Protein AF-A0A2N4YYM0-F1 (afdb_monomer)

Nearest PDB structures (foldseek):
  5f5p-assembly2_H  TM=2.463E-01  e=6.092E+00  Homo sapiens

Organism: Klebsiella variicola (NCBI:txid244366)

Foldseek 3Di:
DALQQQHVPDHQDQDPDADPCLVVVCVVVVCLVVLCVQCVPPPVSSSVVSSSVRDDDDDPVSVVLNVLSVVLCVQCVVLVVVLVVLVVVLVVCCVPVVVPQPPDPDDLSVLVSVLVNVVSVLVSLVVNLVSLVVCLVSGDRPSSVSVSVVSCVVNDPVVSVVSVVVSVQSNCPVHWDWDFDQDPPRDTDDIDTDDPDDPDPPPVVVVVDDDPDDDDD

pLDDT: mean 85.72, std 15.33, range [28.69, 97.69]

Sequence (217 aa):
MKAYLMYKHDDFIVDESFPAHFTLLTKDLELDVLFQALSGGDDFLYSVVRKACSQPLTEVQDIEYRQAILRDCLYNPEIFREFYKIVVDCLLMEKEKLHYGIFGRYPSAILHQSISFTRFLLDNLRKVRGIAEKNLLHVASPGMERLFVMIMQELNDEYLEVIEEHLRQMTFKKGVLLSARLGAGNRGEAYVLRQPAAESRNWFRRLFSRKPEHYTV

Structure (mmCIF, N/CA/C/O backbone):
data_AF-A0A2N4YYM0-F1
#
_entry.id   AF-A0A2N4YYM0-F1
#
loop_
_atom_site.group_PDB
_atom_site.id
_atom_site.type_symbol
_atom_site.label_atom_id
_atom_site.label_alt_id
_atom_site.label_comp_id
_atom_site.label_asym_id
_atom_site.label_entity_id
_atom_site.label_seq_id
_atom_site.pdbx_PDB_ins_code
_atom_site.Cartn_x
_atom_site.Cartn_y
_atom_site.Cartn_z
_atom_site.occupancy
_atom_site.B_iso_or_equiv
_atom_site.auth_seq_id
_atom_site.auth_comp_id
_atom_site.auth_asym_id
_atom_site.auth_atom_id
_atom_site.pdbx_PDB_model_num
ATOM 1 N N . MET A 1 1 ? -6.519 -8.175 -2.704 1.00 69.62 1 MET A N 1
ATOM 2 C CA . MET A 1 1 ? -6.345 -7.358 -3.923 1.00 69.62 1 MET A CA 1
ATOM 3 C C . MET A 1 1 ? -5.150 -7.862 -4.715 1.00 69.62 1 MET A C 1
ATOM 5 O O . MET A 1 1 ? -4.109 -8.081 -4.111 1.00 69.62 1 MET A O 1
ATOM 9 N N . LYS A 1 2 ? -5.295 -8.055 -6.030 1.00 82.12 2 LYS A N 1
ATOM 10 C CA . LYS A 1 2 ? -4.206 -8.463 -6.933 1.00 82.12 2 LYS A CA 1
ATOM 11 C C . LYS A 1 2 ? -4.221 -7.599 -8.193 1.00 82.12 2 LYS A C 1
ATOM 13 O O . LYS A 1 2 ? -4.908 -7.898 -9.165 1.00 82.12 2 LYS A O 1
ATOM 18 N N . ALA A 1 3 ? -3.521 -6.469 -8.135 1.00 82.12 3 ALA A N 1
ATOM 19 C CA . ALA A 1 3 ? -3.546 -5.471 -9.204 1.00 82.12 3 ALA A CA 1
ATOM 20 C C . ALA A 1 3 ? -2.720 -5.880 -10.434 1.00 82.12 3 ALA A C 1
ATOM 22 O O . ALA A 1 3 ? -3.021 -5.427 -11.535 1.00 82.12 3 ALA A O 1
ATOM 23 N N . TYR A 1 4 ? -1.728 -6.767 -10.261 1.00 93.50 4 TYR A N 1
ATOM 24 C CA . TYR A 1 4 ? -0.934 -7.338 -11.356 1.00 93.50 4 TYR A CA 1
ATOM 25 C C . TYR A 1 4 ? -0.298 -6.261 -12.252 1.00 93.50 4 TYR A C 1
ATOM 27 O O . TYR A 1 4 ? -0.470 -6.255 -13.466 1.00 93.50 4 TYR A O 1
ATOM 35 N N . LEU A 1 5 ? 0.399 -5.293 -11.647 1.00 93.81 5 LEU A N 1
ATOM 36 C CA . LEU A 1 5 ? 0.956 -4.148 -12.381 1.00 93.81 5 LEU A CA 1
ATOM 37 C C . LEU A 1 5 ? 2.281 -4.472 -13.090 1.00 93.81 5 LEU A C 1
ATOM 39 O O . LEU A 1 5 ? 2.539 -3.978 -14.177 1.00 93.81 5 LEU A O 1
ATOM 43 N N . MET A 1 6 ? 3.133 -5.313 -12.503 1.00 93.56 6 MET A N 1
ATOM 44 C CA . MET A 1 6 ? 4.433 -5.647 -13.111 1.00 93.56 6 MET A CA 1
ATOM 45 C C . MET A 1 6 ? 4.374 -6.847 -14.057 1.00 93.56 6 MET A C 1
ATOM 47 O O . MET A 1 6 ? 5.203 -6.930 -14.966 1.00 93.56 6 MET A O 1
ATOM 51 N N . TYR A 1 7 ? 3.415 -7.748 -13.827 1.00 93.69 7 TYR A N 1
ATOM 52 C CA . TYR A 1 7 ? 3.153 -8.961 -14.598 1.00 93.69 7 TYR A CA 1
ATOM 53 C C . TYR A 1 7 ? 1.647 -9.113 -14.759 1.00 93.69 7 TYR A C 1
ATOM 55 O O . TYR A 1 7 ? 0.905 -8.855 -13.817 1.00 93.69 7 TYR A O 1
ATOM 63 N N . LYS A 1 8 ? 1.181 -9.543 -15.933 1.00 92.00 8 LYS A N 1
ATOM 64 C CA . LYS A 1 8 ? -0.253 -9.592 -16.258 1.00 92.00 8 LYS A CA 1
ATOM 65 C C . LYS A 1 8 ? -1.040 -10.608 -15.421 1.00 92.00 8 LYS A C 1
ATOM 67 O O . LYS A 1 8 ? -2.237 -10.400 -15.191 1.00 92.00 8 LYS A O 1
ATOM 72 N N . HIS A 1 9 ? -0.370 -11.682 -15.003 1.00 90.94 9 HIS A N 1
ATOM 73 C CA . HIS A 1 9 ? -0.972 -12.860 -14.378 1.00 90.94 9 HIS A CA 1
ATOM 74 C C . HIS A 1 9 ? -0.352 -13.239 -13.025 1.00 90.94 9 HIS A C 1
ATOM 76 O O . HIS A 1 9 ? -0.857 -14.154 -12.380 1.00 90.94 9 HIS A O 1
ATOM 82 N N . ASP A 1 10 ? 0.669 -12.508 -12.566 1.00 91.25 10 ASP A N 1
ATOM 83 C CA . ASP A 1 10 ? 1.453 -12.859 -11.380 1.00 91.25 10 ASP A CA 1
ATOM 84 C C . ASP A 1 10 ? 1.682 -11.664 -10.453 1.00 91.25 10 ASP A C 1
ATOM 86 O O . ASP A 1 10 ? 1.753 -10.505 -10.876 1.00 91.25 10 ASP A O 1
ATOM 90 N N . ASP A 1 11 ? 1.808 -11.956 -9.160 1.00 91.31 11 ASP A N 1
ATOM 91 C CA . ASP A 1 11 ? 2.123 -10.952 -8.149 1.00 91.31 11 ASP A CA 1
ATOM 92 C C . ASP A 1 11 ? 3.611 -10.562 -8.223 1.00 91.31 11 ASP A C 1
ATOM 94 O O . ASP A 1 11 ? 4.492 -11.395 -8.438 1.00 91.31 11 ASP A O 1
ATOM 98 N N . PHE A 1 12 ? 3.905 -9.276 -8.016 1.00 92.81 12 PHE A N 1
ATOM 99 C CA . PHE A 1 12 ? 5.279 -8.794 -7.884 1.00 92.81 12 PHE A CA 1
ATOM 100 C C . PHE A 1 12 ? 5.709 -8.865 -6.423 1.00 92.81 12 PHE A C 1
ATOM 102 O O . PHE A 1 12 ? 5.239 -8.085 -5.594 1.00 92.81 12 PHE A O 1
ATOM 109 N N . ILE A 1 13 ? 6.585 -9.816 -6.111 1.00 92.25 13 ILE A N 1
ATOM 110 C CA . ILE A 1 13 ? 7.053 -10.057 -4.746 1.00 92.25 13 ILE A CA 1
ATOM 111 C C . ILE A 1 13 ? 8.358 -9.298 -4.526 1.00 92.25 13 ILE A C 1
ATOM 113 O O . ILE A 1 13 ? 9.363 -9.579 -5.177 1.00 92.25 13 ILE A O 1
ATOM 117 N N . VAL A 1 14 ? 8.337 -8.347 -3.592 1.00 91.88 14 VAL A N 1
ATOM 118 C CA . VAL A 1 14 ? 9.526 -7.616 -3.143 1.00 91.88 14 VAL A CA 1
ATOM 119 C C . VAL A 1 14 ? 10.118 -8.364 -1.956 1.00 91.88 14 VAL A C 1
ATOM 121 O O . VAL A 1 14 ? 9.631 -8.258 -0.835 1.00 91.88 14 VAL A O 1
ATOM 124 N N . ASP A 1 15 ? 11.141 -9.166 -2.229 1.00 91.69 15 ASP A N 1
ATOM 125 C CA . ASP A 1 15 ? 11.912 -9.908 -1.235 1.00 91.69 15 ASP A CA 1
ATOM 126 C C . ASP A 1 15 ? 13.421 -9.727 -1.485 1.00 91.69 15 ASP A C 1
ATOM 128 O O . ASP A 1 15 ? 13.840 -9.069 -2.442 1.00 91.69 15 ASP A O 1
ATOM 132 N N . GLU A 1 16 ? 14.246 -10.325 -0.627 1.00 87.38 16 GLU A N 1
ATOM 133 C CA . GLU A 1 16 ? 15.709 -10.288 -0.747 1.00 87.38 16 GLU A CA 1
ATOM 134 C C . GLU A 1 16 ? 16.279 -11.444 -1.594 1.00 87.38 16 GLU A C 1
ATOM 136 O O . GLU A 1 16 ? 17.479 -11.722 -1.558 1.00 87.38 16 GLU A O 1
ATOM 141 N N . SER A 1 17 ? 15.437 -12.136 -2.367 1.00 89.69 17 SER A N 1
ATOM 142 C CA . SER A 1 17 ? 15.872 -13.211 -3.257 1.00 89.69 17 SER A CA 1
ATOM 143 C C . SER A 1 17 ? 16.331 -12.648 -4.600 1.00 89.69 17 SER A C 1
ATOM 145 O O . SER A 1 17 ? 15.540 -12.084 -5.365 1.00 89.69 17 SER A O 1
ATOM 147 N N . PHE A 1 18 ? 17.612 -12.838 -4.913 1.00 91.88 18 PHE A N 1
ATOM 148 C CA . PHE A 1 18 ? 18.222 -12.371 -6.154 1.00 91.88 18 PHE A CA 1
ATOM 149 C C . PHE A 1 18 ? 18.895 -13.520 -6.913 1.00 91.88 18 PHE A C 1
ATOM 151 O O . PHE A 1 18 ? 19.480 -14.411 -6.290 1.00 91.88 18 PHE A O 1
ATOM 158 N N . PRO A 1 19 ? 18.873 -13.502 -8.260 1.00 91.31 19 PRO A N 1
ATOM 159 C CA . PRO A 1 19 ? 19.695 -14.406 -9.053 1.00 91.31 19 PRO A CA 1
ATOM 160 C C . PRO A 1 19 ? 21.171 -14.267 -8.674 1.00 91.31 19 PRO A C 1
ATOM 162 O O . PRO A 1 19 ? 21.658 -13.157 -8.472 1.00 91.31 19 PRO A O 1
ATOM 165 N N . ALA A 1 20 ? 21.911 -15.377 -8.643 1.00 88.88 20 ALA A N 1
ATOM 166 C CA . ALA A 1 20 ? 23.310 -15.383 -8.199 1.00 88.88 20 ALA A CA 1
ATOM 167 C C . ALA A 1 20 ? 24.205 -14.381 -8.961 1.00 88.88 20 ALA A C 1
ATOM 169 O O . ALA A 1 20 ? 25.125 -13.802 -8.390 1.00 88.88 20 ALA A O 1
ATOM 170 N N . HIS A 1 21 ? 23.914 -14.146 -10.243 1.00 90.81 21 HIS A N 1
ATOM 171 C CA . HIS A 1 21 ? 24.663 -13.214 -11.086 1.00 90.81 21 HIS A CA 1
ATOM 172 C C . HIS A 1 21 ? 24.270 -11.739 -10.884 1.00 90.81 21 HIS A C 1
ATOM 174 O O . HIS A 1 21 ? 25.017 -10.858 -11.298 1.00 90.81 21 HIS A O 1
ATOM 180 N N . PHE A 1 22 ? 23.131 -11.442 -10.249 1.00 93.75 22 PHE A N 1
ATOM 181 C CA . PHE A 1 22 ? 22.627 -10.072 -10.113 1.00 93.75 22 PHE A CA 1
ATOM 182 C C . PHE A 1 22 ? 23.519 -9.204 -9.221 1.00 93.75 22 PHE A C 1
ATOM 184 O O . PHE A 1 22 ? 23.732 -8.032 -9.524 1.00 93.75 22 PHE A O 1
ATOM 191 N N . THR A 1 23 ? 24.095 -9.780 -8.163 1.00 90.06 23 THR A N 1
ATOM 192 C CA . THR A 1 23 ? 25.029 -9.067 -7.277 1.00 90.06 23 THR A CA 1
ATOM 193 C C . THR A 1 23 ? 26.318 -8.686 -8.005 1.00 90.06 23 THR A C 1
ATOM 195 O O . THR A 1 23 ? 26.810 -7.575 -7.832 1.00 90.06 23 THR A O 1
ATOM 198 N N . LEU A 1 24 ? 26.844 -9.584 -8.848 1.00 93.25 24 LEU A N 1
ATOM 199 C CA . LEU A 1 24 ? 28.016 -9.299 -9.681 1.00 93.25 24 LEU A CA 1
ATOM 200 C C . LEU A 1 24 ? 27.696 -8.200 -10.696 1.00 93.25 24 LEU A C 1
ATOM 202 O O . LEU A 1 24 ? 28.410 -7.210 -10.760 1.00 93.25 24 LEU A O 1
ATOM 206 N N . LEU A 1 25 ? 26.570 -8.319 -11.402 1.00 93.12 25 LEU A N 1
ATOM 207 C CA . LEU A 1 25 ? 26.142 -7.346 -12.407 1.00 93.12 25 LEU A CA 1
ATOM 208 C C . LEU A 1 25 ? 25.885 -5.954 -11.813 1.00 93.12 25 LEU A C 1
ATOM 210 O O . LEU A 1 25 ? 26.290 -4.952 -12.396 1.00 93.12 25 LEU A O 1
ATOM 214 N N . THR A 1 26 ? 25.244 -5.890 -10.644 1.00 94.25 26 THR A N 1
ATOM 215 C CA . THR A 1 26 ? 25.002 -4.633 -9.920 1.00 94.25 26 THR A CA 1
ATOM 216 C C . THR A 1 26 ? 26.313 -3.928 -9.586 1.00 94.25 26 THR A C 1
ATOM 218 O O . THR A 1 26 ? 26.403 -2.716 -9.760 1.00 94.25 26 THR A O 1
ATOM 221 N N . LYS A 1 27 ? 27.332 -4.682 -9.155 1.00 93.00 27 LYS A N 1
ATOM 222 C CA . LYS A 1 27 ? 28.654 -4.138 -8.836 1.00 93.00 27 LYS A CA 1
ATOM 223 C C . LYS A 1 27 ? 29.427 -3.735 -10.092 1.00 93.00 27 LYS A C 1
ATOM 225 O O . LYS A 1 27 ? 29.941 -2.627 -10.151 1.00 93.00 27 LYS A O 1
ATOM 230 N N . ASP A 1 28 ? 29.490 -4.613 -11.090 1.00 95.88 28 ASP A N 1
ATOM 231 C CA . ASP A 1 28 ? 30.268 -4.397 -12.315 1.00 95.88 28 ASP A CA 1
ATOM 232 C C . ASP A 1 28 ? 29.765 -3.189 -13.119 1.00 95.88 28 ASP A C 1
ATOM 234 O O . ASP A 1 28 ? 30.557 -2.489 -13.747 1.00 95.88 28 ASP A O 1
ATOM 238 N N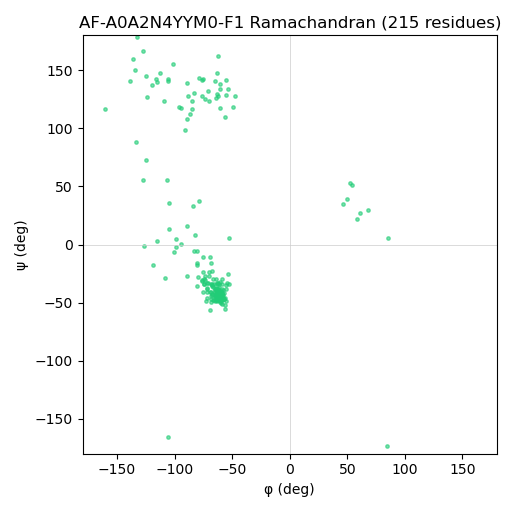 . LEU A 1 29 ? 28.452 -2.935 -13.094 1.00 95.50 29 LEU A N 1
ATOM 239 C CA . LEU A 1 29 ? 27.818 -1.807 -13.780 1.00 95.50 29 LEU A CA 1
ATOM 240 C C . LEU A 1 29 ? 27.529 -0.609 -12.858 1.00 95.50 29 LEU A C 1
ATOM 242 O O . LEU A 1 29 ? 26.900 0.345 -13.311 1.00 95.50 29 LEU A O 1
ATOM 246 N N . GLU A 1 30 ? 27.948 -0.657 -11.587 1.00 94.69 30 GLU A N 1
ATOM 247 C CA . GLU A 1 30 ? 27.681 0.385 -10.576 1.00 94.69 30 GLU A CA 1
ATOM 248 C C . GLU A 1 30 ? 26.188 0.791 -10.512 1.00 94.69 30 GLU A C 1
ATOM 250 O O . GLU A 1 30 ? 25.829 1.963 -10.362 1.00 94.69 30 GLU A O 1
ATOM 255 N N . LEU A 1 31 ? 25.279 -0.189 -10.638 1.00 95.19 31 LEU A N 1
ATOM 256 C CA . LEU A 1 31 ? 23.836 0.081 -10.713 1.00 95.19 31 LEU A CA 1
ATOM 257 C C . LEU A 1 31 ? 23.265 0.633 -9.408 1.00 95.19 31 LEU A C 1
ATOM 259 O O . LEU A 1 31 ? 22.239 1.309 -9.447 1.00 95.19 31 LEU A O 1
ATOM 263 N N . ASP A 1 32 ? 23.919 0.396 -8.270 1.00 94.06 32 ASP A N 1
ATOM 264 C CA . ASP A 1 32 ? 23.469 0.921 -6.979 1.00 94.06 32 ASP A CA 1
ATOM 265 C C . ASP A 1 32 ? 23.383 2.457 -6.988 1.00 94.06 32 ASP A C 1
ATOM 267 O O . ASP A 1 32 ? 22.448 3.016 -6.414 1.00 94.06 32 ASP A O 1
ATOM 271 N N . VAL A 1 33 ? 24.270 3.150 -7.717 1.00 94.75 33 VAL A N 1
ATOM 272 C CA . VAL A 1 33 ? 24.203 4.613 -7.889 1.00 94.75 33 VAL A CA 1
ATOM 273 C C . VAL A 1 33 ? 22.915 5.021 -8.611 1.00 94.75 33 VAL A C 1
ATOM 275 O O . VAL A 1 33 ? 22.238 5.970 -8.210 1.00 94.75 33 VAL A O 1
ATOM 278 N N . LEU A 1 34 ? 22.537 4.281 -9.658 1.00 95.50 34 LEU A N 1
ATOM 279 C CA . LEU A 1 34 ? 21.299 4.522 -10.402 1.00 95.50 34 LEU A CA 1
ATOM 280 C C . LEU A 1 34 ? 20.069 4.195 -9.555 1.00 95.50 34 LEU A C 1
ATOM 282 O O . LEU A 1 34 ? 19.098 4.948 -9.571 1.00 95.50 34 LEU A O 1
ATOM 286 N N . PHE A 1 35 ? 20.106 3.104 -8.791 1.00 95.56 35 PHE A N 1
ATOM 287 C CA . PHE A 1 35 ? 19.010 2.710 -7.911 1.00 95.56 35 PHE A CA 1
ATOM 288 C C . PHE A 1 35 ? 18.764 3.749 -6.813 1.00 95.56 35 PHE A C 1
ATOM 290 O O . PHE A 1 35 ? 17.609 4.089 -6.563 1.00 95.56 35 PHE A O 1
ATOM 297 N N . GLN A 1 36 ? 19.823 4.310 -6.219 1.00 95.25 36 GLN A N 1
ATOM 298 C CA . GLN A 1 36 ? 19.720 5.405 -5.246 1.00 95.25 36 GLN A CA 1
ATOM 299 C C . GLN A 1 36 ? 19.140 6.681 -5.867 1.00 95.25 36 GLN A C 1
ATOM 301 O O . GLN A 1 36 ? 18.286 7.335 -5.269 1.00 95.25 36 GLN A O 1
ATOM 306 N N . ALA A 1 37 ? 19.573 7.033 -7.081 1.00 95.81 37 ALA A N 1
ATOM 307 C CA . ALA A 1 37 ? 19.042 8.196 -7.785 1.00 95.81 37 ALA A CA 1
ATOM 308 C C . ALA A 1 37 ? 17.552 8.025 -8.136 1.00 95.81 37 ALA A C 1
ATOM 310 O O . ALA A 1 37 ? 16.771 8.960 -7.970 1.00 95.81 37 ALA A O 1
ATOM 311 N N . LEU A 1 38 ? 17.150 6.829 -8.582 1.00 93.12 38 LEU A N 1
ATOM 312 C CA . LEU A 1 38 ? 15.760 6.505 -8.917 1.00 93.12 38 LEU A CA 1
ATOM 313 C C . LEU A 1 38 ? 14.843 6.490 -7.692 1.00 93.12 38 LEU A C 1
ATOM 315 O O . LEU A 1 38 ? 13.681 6.877 -7.804 1.00 93.12 38 LEU A O 1
ATOM 319 N N . SER A 1 39 ? 15.343 6.042 -6.541 1.00 95.06 39 SER A N 1
ATOM 320 C CA . SER A 1 39 ? 14.549 5.987 -5.315 1.00 95.06 39 SER A CA 1
ATOM 321 C C . SER A 1 39 ? 14.447 7.331 -4.597 1.00 95.06 39 SER A C 1
ATOM 323 O O . SER A 1 39 ? 13.568 7.502 -3.758 1.00 95.06 39 SER A O 1
ATOM 325 N N . GLY A 1 40 ? 15.325 8.294 -4.897 1.00 93.62 40 GLY A N 1
ATOM 326 C CA . GLY A 1 40 ? 15.284 9.626 -4.288 1.00 93.62 40 GLY A CA 1
ATOM 327 C C . GLY A 1 40 ? 15.449 9.612 -2.763 1.00 93.62 40 GLY A C 1
ATOM 328 O O . GLY A 1 40 ? 14.939 10.504 -2.090 1.00 93.62 40 GLY A O 1
ATOM 329 N N . GLY A 1 41 ? 16.130 8.597 -2.219 1.00 91.12 41 GLY A N 1
ATOM 330 C CA . GLY A 1 41 ? 16.289 8.393 -0.774 1.00 91.12 41 GLY A CA 1
ATOM 331 C C . GLY A 1 41 ? 15.144 7.634 -0.094 1.00 91.12 41 GLY A C 1
ATOM 332 O O . GLY A 1 41 ? 15.157 7.501 1.125 1.00 91.12 41 GLY A O 1
ATOM 333 N N . ASP A 1 42 ? 14.165 7.130 -0.849 1.00 94.19 42 ASP A N 1
ATOM 334 C CA . ASP A 1 42 ? 13.098 6.276 -0.326 1.00 94.19 42 ASP A CA 1
ATOM 335 C C . ASP A 1 42 ? 13.533 4.797 -0.319 1.00 94.19 42 ASP A C 1
ATOM 337 O O . ASP A 1 42 ? 13.708 4.174 -1.372 1.00 94.19 42 ASP A O 1
ATOM 341 N N . ASP A 1 43 ? 13.701 4.219 0.874 1.00 93.06 43 ASP A N 1
ATOM 342 C CA . ASP A 1 43 ? 14.145 2.829 1.055 1.00 93.06 43 ASP A CA 1
ATOM 343 C C . ASP A 1 43 ? 13.176 1.803 0.446 1.00 93.06 43 ASP A C 1
ATOM 345 O O . ASP A 1 43 ? 13.597 0.764 -0.078 1.00 93.06 43 ASP A O 1
ATOM 349 N N . PHE A 1 44 ? 11.869 2.084 0.480 1.00 93.25 44 PHE A N 1
ATOM 350 C CA . PHE A 1 44 ? 10.873 1.199 -0.112 1.00 93.25 44 PHE A CA 1
ATOM 351 C C . PHE A 1 44 ? 11.010 1.206 -1.634 1.00 93.25 44 PHE A C 1
ATOM 353 O O . PHE A 1 44 ? 11.147 0.136 -2.235 1.00 93.25 44 PHE A O 1
ATOM 360 N N . LEU A 1 45 ? 11.071 2.385 -2.261 1.00 95.06 45 LEU A N 1
ATOM 361 C CA . LEU A 1 45 ? 11.290 2.482 -3.709 1.00 95.06 45 LEU A CA 1
ATOM 362 C C . LEU A 1 45 ? 12.636 1.878 -4.123 1.00 95.06 45 LEU A C 1
ATOM 364 O O . LEU A 1 45 ? 12.704 1.205 -5.150 1.00 95.06 45 LEU A O 1
ATOM 368 N N . TYR A 1 46 ? 13.683 2.034 -3.310 1.00 96.00 46 TYR A N 1
ATOM 369 C CA . TYR A 1 46 ? 14.981 1.402 -3.549 1.00 96.00 46 TYR A CA 1
ATOM 370 C C . TYR A 1 46 ? 14.869 -0.128 -3.628 1.00 96.00 46 TYR A C 1
ATOM 372 O O . TYR A 1 46 ? 15.373 -0.747 -4.570 1.00 96.00 46 TYR A O 1
ATOM 380 N N . SER A 1 47 ? 14.151 -0.745 -2.683 1.00 95.62 47 SER A N 1
ATOM 381 C CA . SER A 1 47 ? 13.911 -2.194 -2.687 1.00 95.62 47 SER A CA 1
ATOM 382 C C . SER A 1 47 ? 13.114 -2.656 -3.917 1.00 95.62 47 SER A C 1
ATOM 384 O O . SER A 1 47 ? 13.467 -3.657 -4.546 1.00 95.62 47 SER A O 1
ATOM 386 N N . VAL A 1 48 ? 12.096 -1.884 -4.321 1.00 95.44 48 VAL A N 1
ATOM 387 C CA . VAL A 1 48 ? 11.260 -2.155 -5.501 1.00 95.44 48 VAL A CA 1
ATOM 388 C C . VAL A 1 48 ? 12.085 -2.086 -6.784 1.00 95.44 48 VAL A C 1
ATOM 390 O O . VAL A 1 48 ? 12.012 -3.006 -7.600 1.00 95.44 48 VAL A O 1
ATOM 393 N N . VAL A 1 49 ? 12.893 -1.034 -6.957 1.00 95.25 49 VAL A N 1
ATOM 394 C CA . VAL A 1 49 ? 13.756 -0.846 -8.134 1.00 95.25 49 VAL A CA 1
ATOM 395 C C . VAL A 1 49 ? 14.760 -1.990 -8.246 1.00 95.25 49 VAL A C 1
ATOM 397 O O . VAL A 1 49 ? 14.838 -2.630 -9.297 1.00 95.25 49 VAL A O 1
ATOM 400 N N . ARG A 1 50 ? 15.467 -2.320 -7.155 1.00 95.38 50 ARG A N 1
ATOM 401 C CA . ARG A 1 50 ? 16.417 -3.445 -7.137 1.00 95.38 50 ARG A CA 1
ATOM 402 C C . ARG A 1 50 ? 15.748 -4.752 -7.527 1.00 95.38 50 ARG A C 1
ATOM 404 O O . ARG A 1 50 ? 16.266 -5.481 -8.374 1.00 95.38 50 ARG A O 1
ATOM 411 N N . LYS A 1 51 ? 14.579 -5.040 -6.950 1.00 95.94 51 LYS A N 1
ATOM 412 C CA . LYS A 1 51 ? 13.845 -6.263 -7.272 1.00 95.94 51 LYS A CA 1
ATOM 413 C C . LYS A 1 51 ? 13.414 -6.291 -8.737 1.00 95.94 51 LYS A C 1
ATOM 415 O O . LYS A 1 51 ? 13.634 -7.301 -9.403 1.00 95.94 51 LYS A O 1
ATOM 420 N N . ALA A 1 52 ? 12.870 -5.193 -9.259 1.00 94.12 52 ALA A N 1
ATOM 421 C CA . ALA A 1 52 ? 12.409 -5.103 -10.642 1.00 94.12 52 ALA A CA 1
ATOM 422 C C . ALA A 1 52 ? 13.556 -5.295 -11.647 1.00 94.12 52 ALA A C 1
ATOM 424 O O . ALA A 1 52 ? 13.404 -6.036 -12.617 1.00 94.12 52 ALA A O 1
ATOM 425 N N . CYS A 1 53 ? 14.721 -4.692 -11.393 1.00 93.12 53 CYS A N 1
ATOM 426 C CA . CYS A 1 53 ? 15.906 -4.837 -12.242 1.00 93.12 53 CYS A CA 1
ATOM 427 C C . CYS A 1 53 ? 16.541 -6.233 -12.169 1.00 93.12 53 CYS A C 1
ATOM 429 O O . CYS A 1 53 ? 17.201 -6.651 -13.117 1.00 93.12 53 CYS A O 1
ATOM 431 N N . SER A 1 54 ? 16.316 -6.978 -11.084 1.00 93.94 54 SER A N 1
ATOM 432 C CA . SER A 1 54 ? 16.779 -8.366 -10.962 1.00 93.94 54 SER A CA 1
ATOM 433 C C . SER A 1 54 ? 15.963 -9.375 -11.775 1.00 93.94 54 SER A C 1
ATOM 435 O O . SER A 1 54 ? 16.368 -10.530 -11.906 1.00 93.94 54 SER A O 1
ATOM 437 N N . GLN A 1 55 ? 14.819 -8.950 -12.321 1.00 92.31 55 GLN A N 1
ATOM 438 C CA . GLN A 1 55 ? 13.876 -9.788 -13.062 1.00 92.31 55 GLN A CA 1
ATOM 439 C C . GLN A 1 55 ? 13.618 -9.201 -14.463 1.00 92.31 55 GLN A C 1
ATOM 441 O O . GLN A 1 55 ? 12.550 -8.624 -14.713 1.00 92.31 55 GLN A O 1
ATOM 446 N N . PRO A 1 56 ? 14.596 -9.298 -15.386 1.00 89.25 56 PRO A N 1
ATOM 447 C CA . PRO A 1 56 ? 14.415 -8.825 -16.751 1.00 89.25 56 PRO A CA 1
ATOM 448 C C . PRO A 1 56 ? 13.338 -9.644 -17.473 1.00 89.25 56 PRO A C 1
ATOM 450 O O . PRO A 1 56 ? 13.253 -10.861 -17.321 1.00 89.25 56 PRO A O 1
ATOM 453 N N . LEU A 1 57 ? 12.525 -8.960 -18.277 1.00 92.81 57 LEU A N 1
ATOM 454 C CA . LEU A 1 57 ? 11.535 -9.586 -19.152 1.00 92.81 57 LEU A CA 1
ATOM 455 C C . LEU A 1 57 ? 12.164 -9.911 -20.509 1.00 92.81 57 LEU A C 1
ATOM 457 O O . LEU A 1 57 ? 12.896 -9.089 -21.058 1.00 92.81 57 LEU A O 1
ATOM 461 N N . THR A 1 58 ? 11.841 -11.079 -21.060 1.00 93.19 58 THR A N 1
ATOM 462 C CA . THR A 1 58 ? 12.281 -11.511 -22.398 1.00 93.19 58 THR A CA 1
ATOM 463 C C . THR A 1 58 ? 11.150 -11.501 -23.421 1.00 93.19 58 THR A C 1
ATOM 465 O O . THR A 1 58 ? 11.397 -11.276 -24.603 1.00 93.19 58 THR A O 1
ATOM 468 N N . GLU A 1 59 ? 9.912 -11.710 -22.975 1.00 96.00 59 GLU A N 1
ATOM 469 C CA . GLU A 1 59 ? 8.745 -11.793 -23.848 1.00 96.00 59 GLU A CA 1
ATOM 470 C C . GLU A 1 59 ? 8.201 -10.407 -24.201 1.00 96.00 59 GLU A C 1
ATOM 472 O O . GLU A 1 59 ? 7.933 -9.575 -23.330 1.00 96.00 59 GLU A O 1
ATOM 477 N N . VAL A 1 60 ? 7.979 -10.170 -25.498 1.00 96.38 60 VAL A N 1
ATOM 478 C CA . VAL A 1 60 ? 7.504 -8.875 -26.021 1.00 96.38 60 VAL A CA 1
ATOM 479 C C . VAL A 1 60 ? 6.177 -8.467 -25.381 1.00 96.38 60 VAL A C 1
ATOM 481 O O . VAL A 1 60 ? 6.017 -7.315 -24.989 1.00 96.38 60 VAL A O 1
ATOM 484 N N . GLN A 1 61 ? 5.252 -9.412 -25.208 1.00 95.31 61 GLN A N 1
ATOM 485 C CA . GLN A 1 61 ? 3.922 -9.136 -24.656 1.00 95.31 61 GLN A CA 1
ATOM 486 C C . GLN A 1 61 ? 3.981 -8.640 -23.203 1.00 95.31 61 GLN A C 1
ATOM 488 O O . GLN A 1 61 ? 3.235 -7.734 -22.827 1.00 95.31 61 GLN A O 1
ATOM 493 N N . ASP A 1 62 ? 4.886 -9.193 -22.390 1.00 95.06 62 ASP A N 1
ATOM 494 C CA . ASP A 1 62 ? 5.065 -8.767 -20.999 1.00 95.06 62 ASP A CA 1
ATOM 495 C C . ASP A 1 62 ? 5.735 -7.391 -20.921 1.00 95.06 62 ASP A C 1
ATOM 497 O O . ASP A 1 62 ? 5.371 -6.557 -20.085 1.00 95.06 62 ASP A O 1
ATOM 501 N N . ILE A 1 63 ? 6.688 -7.127 -21.822 1.00 95.88 63 ILE A N 1
ATOM 502 C CA . ILE A 1 63 ? 7.336 -5.817 -21.945 1.00 95.88 63 ILE A CA 1
ATOM 503 C C . ILE A 1 63 ? 6.299 -4.762 -22.339 1.00 95.88 63 ILE A C 1
ATOM 505 O O . ILE A 1 63 ? 6.219 -3.719 -21.690 1.00 95.88 63 ILE A O 1
ATOM 509 N N . GLU A 1 64 ? 5.474 -5.029 -23.353 1.00 96.94 64 GLU A N 1
ATOM 510 C CA . GLU A 1 64 ? 4.402 -4.132 -23.797 1.00 96.94 64 GLU A CA 1
ATOM 511 C C . GLU A 1 64 ? 3.385 -3.857 -22.686 1.00 96.94 64 GLU A C 1
ATOM 513 O O . GLU A 1 64 ? 2.986 -2.706 -22.493 1.00 96.94 64 GLU A O 1
ATOM 518 N N . TYR A 1 65 ? 3.013 -4.881 -21.911 1.00 96.94 65 TYR A N 1
ATOM 519 C CA . TYR A 1 65 ? 2.117 -4.735 -20.764 1.00 96.94 65 TYR A CA 1
ATOM 520 C C . TYR A 1 65 ? 2.684 -3.767 -19.716 1.00 96.94 65 TYR A C 1
ATOM 522 O O . TYR A 1 65 ? 2.014 -2.806 -19.325 1.00 96.94 65 TYR A O 1
ATOM 530 N N . ARG A 1 66 ? 3.943 -3.966 -19.302 1.00 96.00 66 ARG A N 1
ATOM 531 C CA . ARG A 1 66 ? 4.611 -3.091 -18.327 1.00 96.00 66 ARG A CA 1
ATOM 532 C C . ARG A 1 66 ? 4.815 -1.675 -18.877 1.00 96.00 66 ARG A C 1
ATOM 534 O O . ARG A 1 66 ? 4.639 -0.702 -18.149 1.00 96.00 66 ARG A O 1
ATOM 541 N N . GLN A 1 67 ? 5.137 -1.546 -20.164 1.00 95.94 67 GLN A N 1
ATOM 542 C CA . GLN A 1 67 ? 5.294 -0.256 -20.845 1.00 95.94 67 GLN A CA 1
ATOM 543 C C . GLN A 1 67 ? 3.972 0.512 -20.971 1.00 95.94 67 GLN A C 1
ATOM 545 O O . GLN A 1 67 ? 3.971 1.737 -20.876 1.00 95.94 67 GLN A O 1
ATOM 550 N N . ALA A 1 68 ? 2.837 -0.169 -21.157 1.00 9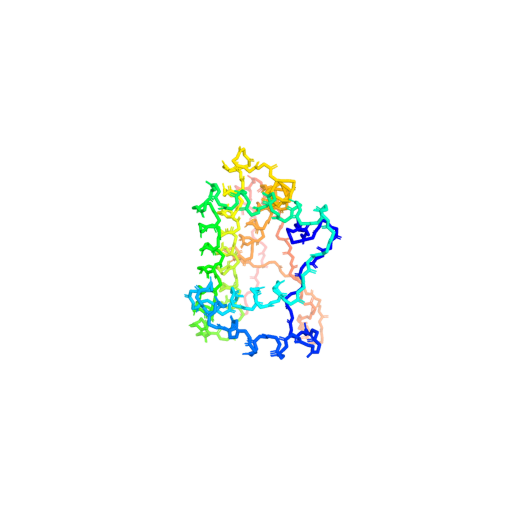7.19 68 ALA A N 1
ATOM 551 C CA . ALA A 1 68 ? 1.525 0.477 -21.141 1.00 97.19 68 ALA A CA 1
ATOM 552 C C . ALA A 1 68 ? 1.233 1.120 -19.775 1.00 97.19 68 ALA A C 1
ATOM 554 O O . ALA A 1 68 ? 0.786 2.261 -19.718 1.00 97.19 68 ALA A O 1
ATOM 555 N N . ILE A 1 69 ? 1.557 0.426 -18.684 1.00 96.69 69 ILE A N 1
ATOM 556 C CA . ILE A 1 69 ? 1.391 0.935 -17.314 1.00 96.69 69 ILE A CA 1
ATOM 557 C C . ILE A 1 69 ? 2.359 2.089 -17.034 1.00 96.69 69 ILE A C 1
ATOM 559 O O . ILE A 1 69 ? 1.951 3.126 -16.516 1.00 96.69 69 ILE A O 1
ATOM 563 N N . LEU A 1 70 ? 3.629 1.955 -17.433 1.00 96.00 70 LEU A N 1
ATOM 564 C CA . LEU A 1 70 ? 4.607 3.040 -17.319 1.00 96.00 70 LEU A CA 1
ATOM 565 C C . LEU A 1 70 ? 4.143 4.295 -18.067 1.00 96.00 70 LEU A C 1
ATOM 567 O O . LEU A 1 70 ? 4.315 5.406 -17.577 1.00 96.00 70 LEU A O 1
ATOM 571 N N . ARG A 1 71 ? 3.527 4.127 -19.238 1.00 97.69 71 ARG A N 1
ATOM 572 C CA . ARG A 1 71 ? 2.994 5.230 -20.036 1.00 97.69 71 ARG A CA 1
ATOM 573 C C . ARG A 1 71 ? 1.892 5.995 -19.304 1.00 97.69 71 ARG A C 1
ATOM 575 O O . ARG A 1 71 ? 1.936 7.222 -19.305 1.00 97.69 71 ARG A O 1
ATOM 582 N N . ASP A 1 72 ? 0.969 5.303 -18.636 1.00 97.00 72 ASP A N 1
ATOM 583 C CA . ASP A 1 72 ? -0.030 5.958 -17.780 1.00 97.00 72 ASP A CA 1
ATOM 584 C C . ASP A 1 72 ? 0.645 6.769 -16.664 1.00 97.00 72 ASP A C 1
ATOM 586 O O . ASP A 1 72 ? 0.277 7.925 -16.437 1.00 97.00 72 ASP A O 1
ATOM 590 N N . CYS A 1 73 ? 1.671 6.197 -16.018 1.00 95.56 73 CYS A N 1
ATOM 591 C CA . CYS A 1 73 ? 2.454 6.873 -14.980 1.00 95.56 73 CYS A CA 1
ATOM 592 C C . CYS A 1 73 ? 3.178 8.123 -15.493 1.00 95.56 73 CYS A C 1
ATOM 594 O O . CYS A 1 73 ? 3.237 9.130 -14.790 1.00 95.56 73 CYS A O 1
ATOM 596 N N . LEU A 1 74 ? 3.724 8.070 -16.709 1.00 96.31 74 LEU A N 1
ATOM 597 C CA . LEU A 1 74 ? 4.440 9.187 -17.325 1.00 96.31 74 LEU A CA 1
ATOM 598 C C . LEU A 1 74 ? 3.503 10.292 -17.819 1.00 96.31 74 LEU A C 1
ATOM 600 O O . LEU A 1 74 ? 3.873 11.461 -17.749 1.00 96.31 74 LEU A O 1
ATOM 604 N N . TYR A 1 75 ? 2.306 9.949 -18.305 1.00 97.00 75 TYR A N 1
ATOM 605 C CA . TYR A 1 75 ? 1.320 10.949 -18.721 1.00 97.00 75 TYR A CA 1
ATOM 606 C C . TYR A 1 75 ? 0.620 11.619 -17.544 1.00 97.00 75 TYR A C 1
ATOM 608 O O . TYR A 1 75 ? 0.273 12.794 -17.642 1.00 97.00 75 TYR A O 1
ATOM 616 N N . ASN A 1 76 ? 0.448 10.907 -16.429 1.00 95.88 76 ASN A N 1
ATOM 617 C CA . ASN A 1 76 ? -0.269 11.420 -15.267 1.00 95.88 76 ASN A CA 1
ATOM 618 C C . ASN A 1 76 ? 0.541 11.310 -13.958 1.00 95.88 76 ASN A C 1
ATOM 620 O O . ASN A 1 76 ? 0.054 10.740 -12.977 1.00 95.88 76 ASN A O 1
ATOM 624 N N . PRO A 1 77 ? 1.767 11.860 -13.891 1.00 95.88 77 PRO A N 1
ATOM 625 C CA . PRO A 1 77 ? 2.674 11.637 -12.763 1.00 95.88 77 PRO A CA 1
ATOM 626 C C . PRO A 1 77 ? 2.120 12.162 -11.435 1.00 95.88 77 PRO A C 1
ATOM 628 O O . PRO A 1 77 ? 2.353 11.559 -10.388 1.00 95.88 77 PRO A O 1
ATOM 631 N N . GLU A 1 78 ? 1.357 13.256 -11.465 1.00 96.44 78 GLU A N 1
ATOM 632 C CA . GLU A 1 78 ? 0.801 13.870 -10.256 1.00 96.44 78 GLU A CA 1
ATOM 633 C C . GLU A 1 78 ? -0.222 12.971 -9.553 1.00 96.44 78 GLU A C 1
ATOM 635 O O . GLU A 1 78 ? -0.228 12.914 -8.327 1.00 96.44 78 GLU A O 1
ATOM 640 N N . ILE A 1 79 ? -1.006 12.187 -10.304 1.00 95.62 79 ILE A N 1
ATOM 641 C CA . ILE A 1 79 ? -1.989 11.248 -9.739 1.00 95.62 79 ILE A CA 1
ATOM 642 C C . ILE A 1 79 ? -1.278 10.205 -8.873 1.00 95.62 79 ILE A C 1
ATOM 644 O O . ILE A 1 79 ? -1.673 9.939 -7.738 1.00 95.62 79 ILE A O 1
ATOM 648 N N . PHE A 1 80 ? -0.200 9.619 -9.396 1.00 93.88 80 PHE A N 1
ATOM 649 C CA . PHE A 1 80 ? 0.527 8.550 -8.711 1.00 93.88 80 PHE A CA 1
ATOM 650 C C . PHE A 1 80 ? 1.404 9.076 -7.578 1.00 93.88 80 PHE A C 1
ATOM 652 O O . PHE A 1 80 ? 1.549 8.400 -6.561 1.00 93.88 80 PHE A O 1
ATOM 659 N N . ARG A 1 81 ? 1.937 10.296 -7.707 1.00 94.44 81 ARG A N 1
ATOM 660 C 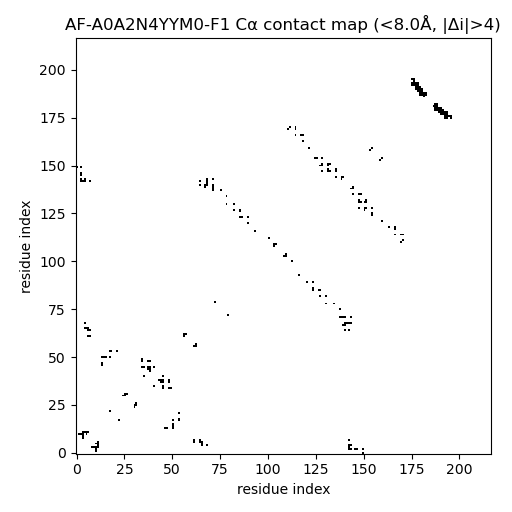CA . ARG A 1 81 ? 2.620 10.987 -6.605 1.00 94.44 81 ARG A CA 1
ATOM 661 C C . ARG A 1 81 ? 1.664 11.295 -5.461 1.00 94.44 81 ARG A C 1
ATOM 663 O O . ARG A 1 81 ? 2.015 11.041 -4.312 1.00 94.44 81 ARG A O 1
ATOM 670 N N . GLU A 1 82 ? 0.464 11.796 -5.757 1.00 95.31 82 GLU A N 1
ATOM 671 C CA . GLU A 1 82 ? -0.576 12.032 -4.752 1.00 95.31 82 GLU A CA 1
ATOM 672 C C . GLU A 1 82 ? -0.976 10.717 -4.073 1.00 95.31 82 GLU A C 1
ATOM 674 O O . GLU A 1 82 ? -0.983 10.631 -2.845 1.00 95.31 82 GLU A O 1
ATOM 679 N N . PHE A 1 83 ? -1.219 9.667 -4.863 1.00 93.56 83 PHE A N 1
ATOM 680 C CA . PHE A 1 83 ? -1.543 8.338 -4.354 1.00 93.56 83 PHE A CA 1
ATOM 681 C C . PHE A 1 83 ? -0.461 7.811 -3.403 1.00 93.56 83 PHE A C 1
ATOM 683 O O . PHE A 1 83 ? -0.760 7.427 -2.271 1.00 93.56 83 PHE A O 1
ATOM 690 N N . TYR A 1 84 ? 0.801 7.828 -3.842 1.00 94.06 84 TYR A N 1
ATOM 691 C CA . TYR A 1 84 ? 1.936 7.367 -3.046 1.00 94.06 84 TYR A CA 1
ATOM 692 C C . TYR A 1 84 ? 2.077 8.180 -1.759 1.00 94.06 84 TYR A C 1
ATOM 694 O O . TYR A 1 84 ? 2.203 7.611 -0.676 1.00 94.06 84 TYR A O 1
ATOM 702 N N . LYS A 1 85 ? 1.959 9.509 -1.859 1.00 93.81 85 LYS A N 1
ATOM 703 C CA . LYS A 1 85 ? 2.030 10.412 -0.713 1.00 93.81 85 LYS A CA 1
ATOM 704 C C . LYS A 1 85 ? 0.976 10.093 0.342 1.00 93.81 85 LYS A C 1
ATOM 706 O O . LYS A 1 85 ? 1.320 10.019 1.513 1.00 93.81 85 LYS A O 1
ATOM 711 N N . ILE A 1 86 ? -0.280 9.865 -0.042 1.00 94.12 86 ILE A N 1
ATOM 712 C CA . ILE A 1 86 ? -1.343 9.537 0.923 1.00 94.12 86 ILE A CA 1
ATOM 713 C C . ILE A 1 86 ? -1.022 8.253 1.688 1.00 94.12 86 ILE A C 1
ATOM 715 O O . ILE A 1 86 ? -1.224 8.193 2.902 1.00 94.12 86 ILE A O 1
ATOM 719 N N . VAL A 1 87 ? -0.513 7.233 0.994 1.00 92.19 87 VAL A N 1
ATOM 720 C CA . VAL A 1 87 ? -0.135 5.962 1.622 1.00 92.19 87 VAL A CA 1
ATOM 721 C C . VAL A 1 87 ? 1.048 6.161 2.569 1.00 92.19 87 VAL A C 1
ATOM 723 O O . VAL A 1 87 ? 0.986 5.726 3.718 1.00 92.19 87 VAL A O 1
ATOM 726 N N . VAL A 1 88 ? 2.095 6.862 2.129 1.00 91.94 88 VAL A N 1
ATOM 727 C CA . VAL A 1 88 ? 3.280 7.139 2.954 1.00 91.94 88 VAL A CA 1
ATOM 728 C C . VAL A 1 88 ? 2.924 7.982 4.176 1.00 91.94 88 VAL A C 1
ATOM 730 O O . VAL A 1 88 ? 3.268 7.599 5.291 1.00 91.94 88 VAL A O 1
ATOM 733 N N . ASP A 1 89 ? 2.174 9.072 4.006 1.00 89.94 89 ASP A N 1
ATOM 734 C CA . ASP A 1 89 ? 1.733 9.936 5.105 1.00 89.94 89 ASP A CA 1
ATOM 735 C C . ASP A 1 89 ? 0.899 9.142 6.127 1.00 89.94 89 ASP A C 1
ATOM 737 O O . ASP A 1 89 ? 1.040 9.328 7.337 1.00 89.94 89 ASP A O 1
ATOM 741 N N . CYS A 1 90 ? 0.061 8.209 5.660 1.00 90.12 90 CYS A N 1
ATOM 742 C CA . CYS A 1 90 ? -0.704 7.314 6.526 1.00 90.12 90 CYS A CA 1
ATOM 743 C C . CYS A 1 90 ? 0.206 6.399 7.364 1.00 90.12 90 CYS A C 1
ATOM 745 O O . CYS A 1 90 ? 0.019 6.302 8.579 1.00 90.12 90 CYS A O 1
ATOM 747 N N . LEU A 1 91 ? 1.206 5.767 6.740 1.00 88.31 91 LEU A N 1
ATOM 748 C CA . LEU A 1 91 ? 2.162 4.873 7.408 1.00 88.31 91 LEU A CA 1
ATOM 749 C C . LEU A 1 91 ? 3.106 5.621 8.365 1.00 88.31 91 LEU A C 1
ATOM 751 O O . LEU A 1 91 ? 3.486 5.097 9.413 1.00 88.31 91 LEU A O 1
ATOM 755 N N . LEU A 1 92 ? 3.486 6.857 8.036 1.00 85.62 92 LEU A N 1
ATOM 756 C CA . LEU A 1 92 ? 4.285 7.707 8.922 1.00 85.62 92 LEU A CA 1
ATOM 757 C C . LEU A 1 92 ? 3.480 8.120 10.157 1.00 85.62 92 LEU A C 1
ATOM 759 O O . LEU A 1 92 ? 3.950 7.959 11.283 1.00 85.62 92 LEU A O 1
ATOM 763 N N . MET A 1 93 ? 2.237 8.575 9.966 1.00 79.12 93 MET A N 1
ATOM 764 C CA . MET A 1 93 ? 1.363 8.934 11.085 1.00 79.12 93 MET A CA 1
ATOM 765 C C . MET A 1 93 ? 1.026 7.738 11.975 1.00 79.12 93 MET A C 1
ATOM 767 O O . MET A 1 93 ? 0.872 7.923 13.182 1.00 79.12 93 MET A O 1
ATOM 771 N N . GLU A 1 94 ? 0.914 6.531 11.413 1.00 74.38 94 GLU A N 1
ATOM 772 C CA . GLU A 1 94 ? 0.804 5.292 12.184 1.00 74.38 94 GLU A CA 1
ATOM 773 C C . GLU A 1 94 ? 1.989 5.154 13.148 1.00 74.38 94 GLU A C 1
ATOM 775 O O . GLU A 1 94 ? 1.787 5.077 14.363 1.00 74.38 94 GLU A O 1
ATOM 780 N N . LYS A 1 95 ? 3.222 5.204 12.626 1.00 72.19 95 LYS A N 1
ATOM 781 C CA . LYS A 1 95 ? 4.446 5.078 13.431 1.00 72.19 95 LYS A CA 1
ATOM 782 C C . LYS A 1 95 ? 4.529 6.138 14.524 1.00 72.19 95 LYS A C 1
ATOM 784 O O . LYS A 1 95 ? 4.801 5.808 15.674 1.00 72.19 95 LYS A O 1
ATOM 789 N N . GLU A 1 96 ? 4.247 7.394 14.198 1.00 73.44 96 GLU A N 1
ATOM 790 C CA . GLU A 1 96 ? 4.320 8.483 15.173 1.00 73.44 96 GLU A CA 1
ATOM 791 C C . GLU A 1 96 ? 3.210 8.370 16.231 1.00 73.44 96 GLU A C 1
ATOM 793 O O . GLU A 1 96 ? 3.481 8.279 17.429 1.00 73.44 96 GLU A O 1
ATOM 798 N N . LYS A 1 97 ? 1.935 8.327 15.826 1.00 66.31 97 LYS A N 1
ATOM 799 C CA . LYS A 1 97 ? 0.806 8.450 16.766 1.00 66.31 97 LYS A CA 1
ATOM 800 C C . LYS A 1 97 ? 0.561 7.203 17.610 1.00 66.31 97 LYS A C 1
ATOM 802 O O . LYS A 1 97 ? 0.085 7.337 18.739 1.00 66.31 97 LYS A O 1
ATOM 807 N N . LEU A 1 98 ? 0.867 6.001 17.115 1.00 61.59 98 LEU A N 1
ATOM 808 C CA . LEU A 1 98 ? 0.739 4.787 17.931 1.00 61.59 98 LEU A CA 1
ATOM 809 C C . LEU A 1 98 ? 1.849 4.677 18.972 1.00 61.59 98 LEU A C 1
ATOM 811 O O . LEU A 1 98 ? 1.581 4.212 20.079 1.00 61.59 98 LEU A O 1
ATOM 815 N N . HIS A 1 99 ? 3.064 5.137 18.661 1.00 59.72 99 HIS A N 1
ATOM 816 C CA . HIS A 1 99 ? 4.188 5.057 19.597 1.00 59.72 99 HIS A CA 1
ATOM 817 C C . HIS A 1 99 ? 4.033 6.023 20.781 1.00 59.72 99 HIS A C 1
ATOM 819 O O . HIS A 1 99 ? 4.388 5.670 21.905 1.00 59.72 99 HIS A O 1
ATOM 825 N N . TYR A 1 100 ? 3.419 7.195 20.580 1.00 53.03 100 TYR A N 1
ATOM 826 C CA . TYR A 1 100 ? 3.191 8.168 21.659 1.00 53.03 100 TYR A CA 1
ATOM 827 C C . TYR A 1 100 ? 1.945 7.900 22.525 1.00 53.03 100 TYR A C 1
ATOM 829 O O . TYR A 1 100 ? 1.729 8.601 23.509 1.00 53.03 100 TYR A O 1
ATOM 837 N N . GLY A 1 101 ? 1.108 6.907 22.203 1.00 52.12 101 GLY A N 1
ATOM 838 C CA . GLY A 1 101 ? -0.210 6.737 22.833 1.00 52.12 101 GLY A CA 1
ATOM 839 C C . GLY A 1 101 ? -0.300 5.790 24.038 1.00 52.12 101 GLY A C 1
ATOM 840 O O . GLY A 1 101 ? -1.381 5.649 24.605 1.00 52.12 101 GLY A O 1
ATOM 841 N N . ILE A 1 102 ? 0.794 5.165 24.492 1.00 54.31 102 ILE A N 1
ATOM 842 C CA . ILE A 1 102 ? 0.774 4.184 25.605 1.00 54.31 102 ILE A CA 1
ATOM 843 C C . ILE A 1 102 ? 0.705 4.865 26.994 1.00 54.31 102 ILE A C 1
ATOM 845 O O . ILE A 1 102 ? 1.299 4.401 27.965 1.00 54.31 102 ILE A O 1
ATOM 849 N N . PHE A 1 103 ? -0.030 5.971 27.139 1.00 50.84 103 PHE A N 1
ATOM 850 C CA . PHE A 1 103 ? -0.171 6.667 28.428 1.00 50.84 103 PHE A CA 1
ATOM 851 C C . PHE A 1 103 ? -1.243 6.059 29.357 1.00 50.84 103 PHE A C 1
ATOM 853 O O . PHE A 1 103 ? -1.503 6.588 30.435 1.00 50.84 103 PHE A O 1
ATOM 860 N N . GLY A 1 104 ? -1.825 4.901 29.014 1.00 58.12 104 GLY A N 1
ATOM 861 C CA . GLY A 1 104 ? -2.713 4.161 29.917 1.00 58.12 104 GLY A CA 1
ATOM 862 C C . GLY A 1 104 ? -2.880 2.689 29.542 1.00 58.12 104 GLY A C 1
ATOM 863 O O . GLY A 1 104 ? -3.441 2.367 28.502 1.00 58.12 104 GLY A O 1
ATOM 864 N N . ARG A 1 105 ? -2.448 1.773 30.417 1.00 67.81 105 ARG A N 1
ATOM 865 C CA . ARG A 1 105 ? -2.603 0.311 30.247 1.00 67.81 105 ARG A CA 1
ATOM 866 C C . ARG A 1 105 ? -3.971 -0.212 30.712 1.00 67.81 105 ARG A C 1
ATOM 868 O O . ARG A 1 105 ? -4.050 -1.309 31.256 1.00 67.81 105 ARG A O 1
ATOM 875 N N . TYR A 1 106 ? -5.038 0.573 30.567 1.00 78.06 106 TYR A N 1
ATOM 876 C CA . TYR A 1 106 ? -6.381 0.143 30.963 1.00 78.06 106 TYR A CA 1
ATOM 877 C C . TYR A 1 106 ? -7.300 -0.026 29.743 1.00 78.06 106 TYR A C 1
ATOM 879 O O . TYR A 1 106 ? -7.154 0.704 28.759 1.00 78.06 106 TYR A O 1
ATOM 887 N N . PRO A 1 107 ? -8.254 -0.978 29.778 1.00 80.56 107 PRO A N 1
ATOM 888 C CA . PRO A 1 107 ? -8.987 -1.411 28.585 1.00 80.56 107 PRO A CA 1
ATOM 889 C C . PRO A 1 107 ? -9.702 -0.299 27.805 1.00 80.56 107 PRO A C 1
ATOM 891 O O . PRO A 1 107 ? -9.701 -0.319 26.576 1.00 80.56 107 PRO A O 1
ATOM 894 N N . SER A 1 108 ? -10.291 0.691 28.483 1.00 80.25 108 SER A N 1
ATOM 895 C CA . SER A 1 108 ? -11.013 1.774 27.803 1.00 80.25 108 SER A CA 1
ATOM 896 C C . SER A 1 108 ? -10.092 2.752 27.067 1.00 80.25 108 SER A C 1
ATOM 898 O O . SER A 1 108 ? -10.474 3.226 25.999 1.00 80.25 108 SER A O 1
ATOM 900 N N . ALA A 1 109 ? -8.878 3.010 27.567 1.00 81.44 109 ALA A N 1
ATOM 901 C CA . ALA A 1 109 ? -7.886 3.808 26.841 1.00 81.44 109 ALA A CA 1
ATOM 902 C C . ALA A 1 109 ? -7.434 3.103 25.556 1.00 81.44 109 ALA A C 1
ATOM 904 O O . ALA A 1 109 ? -7.425 3.720 2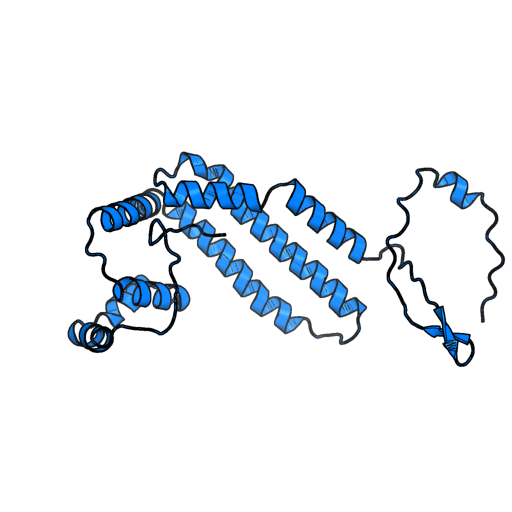4.491 1.00 81.44 109 ALA A O 1
ATOM 905 N N . ILE A 1 110 ? -7.144 1.799 25.643 1.00 82.38 110 ILE A N 1
ATOM 906 C CA . ILE A 1 110 ? -6.744 0.974 24.491 1.00 82.38 110 ILE A CA 1
ATOM 907 C C . ILE A 1 110 ? -7.849 0.967 23.428 1.00 82.38 110 ILE A C 1
ATOM 909 O O . ILE A 1 110 ? -7.579 1.181 22.246 1.00 82.38 110 ILE A O 1
ATOM 913 N N . LEU A 1 111 ? -9.105 0.767 23.841 1.00 85.62 111 LEU A N 1
ATOM 914 C CA . LEU A 1 111 ? -10.247 0.774 22.930 1.00 85.62 111 LEU A CA 1
ATOM 915 C C . L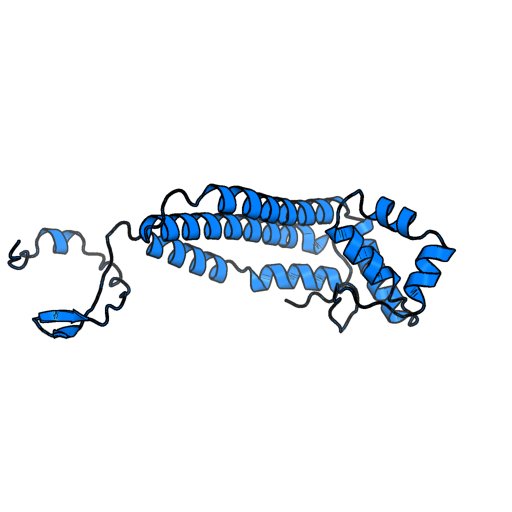EU A 1 111 ? -10.427 2.134 22.247 1.00 85.62 111 LEU A C 1
ATOM 917 O O . LEU A 1 111 ? -10.578 2.194 21.030 1.00 85.62 111 LEU A O 1
ATOM 921 N N . HIS A 1 112 ? -10.387 3.225 23.014 1.00 84.38 112 HIS A N 1
ATOM 922 C CA . HIS A 1 112 ? -10.526 4.571 22.465 1.00 84.38 112 HIS A CA 1
ATOM 923 C C . HIS A 1 112 ? -9.428 4.880 21.437 1.00 84.38 112 HIS A C 1
ATOM 925 O O . HIS A 1 112 ? -9.715 5.396 20.356 1.00 84.38 112 HIS A O 1
ATOM 931 N N . GLN A 1 113 ? -8.177 4.528 21.748 1.00 83.31 113 GLN A N 1
ATOM 932 C CA . GLN A 1 113 ? -7.059 4.696 20.824 1.00 83.31 113 GLN A CA 1
ATOM 933 C C . GLN A 1 113 ? -7.241 3.853 19.557 1.00 83.31 113 GLN A C 1
ATOM 935 O O . GLN A 1 113 ? -7.052 4.370 18.459 1.00 83.31 113 GLN A O 1
ATOM 940 N N . SER A 1 114 ? -7.667 2.595 19.704 1.00 86.38 114 SER A N 1
ATOM 941 C CA . SER A 1 114 ? -7.925 1.694 18.575 1.00 86.38 114 SER A CA 1
ATOM 942 C C . SER A 1 114 ? -9.000 2.266 17.649 1.00 86.38 114 SER A C 1
ATOM 944 O O . SER A 1 114 ? -8.767 2.379 16.452 1.00 86.38 114 SER A O 1
ATOM 946 N N . ILE A 1 115 ? -10.130 2.731 18.199 1.00 89.38 115 ILE A N 1
ATOM 947 C CA . ILE A 1 115 ? -11.203 3.375 17.420 1.00 89.38 115 ILE A CA 1
ATOM 948 C C . ILE A 1 115 ? -10.679 4.608 16.677 1.00 89.38 115 ILE A C 1
ATOM 950 O O . ILE A 1 115 ? -10.961 4.782 15.492 1.00 89.38 115 ILE A O 1
ATOM 954 N N . SER A 1 116 ? -9.923 5.468 17.366 1.00 87.62 116 SER A N 1
ATOM 955 C CA . SER A 1 116 ? -9.349 6.682 16.777 1.00 87.62 116 SER A CA 1
ATOM 956 C C . SER A 1 116 ? -8.419 6.358 15.604 1.00 87.62 116 SER A C 1
ATOM 958 O O . SER A 1 116 ? -8.524 6.960 14.536 1.00 87.62 116 SER A O 1
ATOM 960 N N . PHE A 1 117 ? -7.552 5.359 15.772 1.00 86.94 117 PHE A N 1
ATOM 961 C CA . PHE A 1 117 ? -6.634 4.924 14.727 1.00 86.94 117 PHE A CA 1
ATOM 962 C C . PHE A 1 117 ? -7.364 4.282 13.541 1.00 86.94 117 PHE A C 1
ATOM 964 O O . PHE A 1 117 ? -7.078 4.619 12.395 1.00 86.94 117 PHE A O 1
ATOM 971 N N . THR A 1 118 ? -8.364 3.429 13.785 1.00 90.31 118 THR A N 1
ATOM 972 C CA . THR A 1 118 ? -9.153 2.832 12.697 1.00 90.31 118 THR A CA 1
ATOM 973 C C . THR A 1 118 ? -9.906 3.891 11.892 1.00 90.31 118 THR A C 1
ATOM 975 O O . THR A 1 118 ? -9.943 3.793 10.669 1.00 90.31 118 THR A O 1
ATOM 978 N N . ARG A 1 119 ? -10.446 4.938 12.533 1.00 91.12 119 ARG A N 1
ATOM 979 C CA . ARG A 1 119 ? -11.041 6.079 11.812 1.00 91.12 119 ARG A CA 1
ATOM 980 C C . ARG A 1 119 ? -10.033 6.797 10.929 1.00 91.12 119 ARG A C 1
ATOM 982 O O . ARG A 1 119 ? -10.320 7.071 9.772 1.00 91.12 119 ARG A O 1
ATOM 989 N N . PHE A 1 120 ? -8.839 7.049 11.457 1.00 89.25 120 PHE A N 1
ATOM 990 C CA . PHE A 1 120 ? -7.766 7.658 10.682 1.00 89.25 120 PHE A CA 1
ATOM 991 C C . PHE A 1 120 ? -7.394 6.821 9.444 1.00 89.25 120 PHE A C 1
ATOM 993 O O . PHE A 1 120 ? -7.226 7.374 8.356 1.00 89.25 120 PHE A O 1
ATOM 1000 N N . LEU A 1 121 ? -7.299 5.494 9.578 1.00 90.25 121 LEU A N 1
ATOM 1001 C CA . LEU A 1 121 ? -7.087 4.604 8.432 1.00 90.25 121 LEU A CA 1
ATOM 1002 C C . LEU A 1 121 ? -8.247 4.696 7.432 1.00 90.25 121 LEU A C 1
ATOM 1004 O O . LEU A 1 121 ? -8.009 4.831 6.233 1.00 90.25 121 LEU A O 1
ATOM 1008 N N . LEU A 1 122 ? -9.490 4.678 7.921 1.00 92.31 122 LEU A N 1
ATOM 1009 C CA . LEU A 1 122 ? -10.691 4.769 7.090 1.00 92.31 122 LEU A CA 1
ATOM 1010 C C . LEU A 1 122 ? -10.718 6.061 6.263 1.00 92.31 122 LEU A C 1
ATOM 1012 O O . LEU A 1 122 ? -11.017 6.021 5.069 1.00 92.31 122 LEU A O 1
ATOM 1016 N N . ASP A 1 123 ? -10.347 7.192 6.863 1.00 92.19 123 ASP A N 1
ATOM 1017 C CA . ASP A 1 123 ? -10.256 8.476 6.167 1.00 92.19 123 ASP A CA 1
ATOM 1018 C C . ASP A 1 123 ? -9.227 8.437 5.030 1.00 92.19 123 ASP A C 1
ATOM 1020 O O . ASP A 1 123 ? -9.480 8.961 3.945 1.00 92.19 123 ASP A O 1
ATOM 1024 N N . ASN A 1 124 ? -8.071 7.796 5.233 1.00 93.19 124 ASN A N 1
ATOM 1025 C CA . ASN A 1 124 ? -7.067 7.661 4.175 1.00 93.19 124 ASN A CA 1
ATOM 1026 C C . ASN A 1 124 ? -7.503 6.679 3.079 1.00 93.19 124 ASN A C 1
ATOM 1028 O O . ASN A 1 124 ? -7.316 6.981 1.902 1.00 93.19 124 ASN A O 1
ATOM 1032 N N . LEU A 1 125 ? -8.170 5.574 3.429 1.00 93.69 125 LEU A N 1
ATOM 1033 C CA . LEU A 1 125 ? -8.775 4.661 2.452 1.00 93.69 125 LEU A CA 1
ATOM 1034 C C . LEU A 1 125 ? -9.831 5.368 1.587 1.00 93.69 125 LEU A C 1
ATOM 1036 O O . LEU A 1 125 ? -9.858 5.177 0.371 1.00 93.69 125 LEU A O 1
ATOM 1040 N N . ARG A 1 126 ? -10.647 6.253 2.177 1.00 95.12 126 ARG A N 1
ATOM 1041 C CA . ARG A 1 126 ? -11.592 7.100 1.428 1.00 95.12 126 ARG A CA 1
ATOM 1042 C C . ARG A 1 126 ? -10.883 8.025 0.444 1.00 95.12 126 ARG A C 1
ATOM 1044 O O . ARG A 1 126 ? -11.349 8.169 -0.683 1.00 95.12 126 ARG A O 1
ATOM 1051 N N . LYS A 1 127 ? -9.753 8.629 0.828 1.00 95.38 127 LYS A N 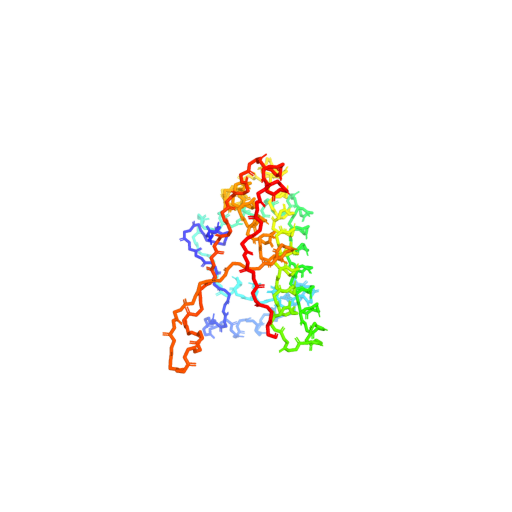1
ATOM 1052 C CA . LYS A 1 127 ? -8.967 9.462 -0.099 1.00 95.38 127 LYS A CA 1
ATOM 1053 C C . LYS A 1 127 ? -8.389 8.638 -1.250 1.00 95.38 127 LYS A C 1
ATOM 1055 O O . LYS A 1 127 ? -8.496 9.062 -2.395 1.00 95.38 127 LYS A O 1
ATOM 1060 N N . VAL A 1 128 ? -7.838 7.457 -0.957 1.00 95.06 128 VAL A N 1
ATOM 1061 C CA . VAL A 1 128 ? -7.320 6.514 -1.966 1.00 95.06 128 VAL A CA 1
ATOM 1062 C C . VAL A 1 128 ? -8.413 6.141 -2.970 1.00 95.06 128 VAL A C 1
ATOM 1064 O O . VAL A 1 128 ? -8.199 6.240 -4.178 1.00 95.06 128 VAL A O 1
ATOM 1067 N N . ARG A 1 129 ? -9.613 5.796 -2.486 1.00 95.69 129 ARG A N 1
ATOM 1068 C CA . ARG A 1 129 ? -10.777 5.569 -3.351 1.00 95.69 129 ARG A CA 1
ATOM 1069 C C . ARG A 1 129 ? -11.141 6.807 -4.169 1.00 95.69 129 ARG A C 1
ATOM 1071 O O . ARG A 1 129 ? -11.354 6.691 -5.370 1.00 95.69 129 ARG A O 1
ATOM 1078 N N . GLY A 1 130 ? -11.164 7.985 -3.550 1.00 96.19 130 GLY A N 1
ATOM 1079 C CA . GLY A 1 130 ? -11.474 9.238 -4.238 1.00 96.19 130 GLY A CA 1
ATOM 1080 C C . GLY A 1 130 ? -10.502 9.569 -5.377 1.00 96.19 130 GLY A C 1
ATOM 1081 O O . GLY A 1 130 ? -10.922 10.149 -6.376 1.00 96.19 130 GLY A O 1
ATOM 1082 N N . ILE A 1 131 ? -9.224 9.184 -5.270 1.00 96.00 131 ILE A N 1
ATOM 1083 C CA . ILE A 1 131 ? -8.266 9.292 -6.382 1.00 96.00 131 ILE A CA 1
ATOM 1084 C C . ILE A 1 131 ? -8.670 8.355 -7.520 1.00 96.00 131 ILE A C 1
ATOM 1086 O O . ILE A 1 131 ? -8.728 8.804 -8.663 1.00 96.00 131 ILE A O 1
ATOM 1090 N N . ALA A 1 132 ? -8.976 7.089 -7.226 1.00 95.94 132 ALA A N 1
ATOM 1091 C CA . ALA A 1 132 ? -9.379 6.120 -8.246 1.00 95.94 132 ALA A CA 1
ATOM 1092 C C . ALA A 1 132 ? -10.646 6.572 -8.999 1.00 95.94 132 ALA A C 1
ATOM 1094 O O . ALA A 1 132 ? -10.660 6.581 -10.228 1.00 95.94 132 ALA A O 1
ATOM 1095 N N . GLU A 1 133 ? -11.670 7.037 -8.275 1.00 96.62 133 GLU A N 1
ATOM 1096 C CA . GLU A 1 133 ? -12.937 7.508 -8.854 1.00 96.62 133 GLU A CA 1
ATOM 1097 C C . GLU A 1 133 ? -12.753 8.700 -9.797 1.00 96.62 133 GLU A C 1
ATOM 1099 O O . GLU A 1 133 ? -13.317 8.728 -10.890 1.00 96.62 133 GLU A O 1
ATOM 1104 N N . LYS A 1 134 ? -11.947 9.687 -9.392 1.00 96.88 134 LYS A N 1
ATOM 1105 C CA . LYS A 1 134 ? -11.716 10.900 -10.189 1.00 96.88 134 LYS A CA 1
ATOM 1106 C C . LYS A 1 134 ? -10.888 10.640 -11.442 1.00 96.88 134 LYS A C 1
ATOM 1108 O O . LYS A 1 134 ? -11.003 11.394 -12.402 1.00 96.88 134 LYS A O 1
ATOM 1113 N N . ASN A 1 135 ? -10.041 9.613 -11.420 1.00 96.38 135 ASN A N 1
ATOM 1114 C CA . ASN A 1 135 ? -8.975 9.444 -12.401 1.00 96.38 135 ASN A CA 1
ATOM 1115 C C . ASN A 1 135 ? -9.109 8.207 -13.294 1.00 96.38 135 ASN A C 1
ATOM 1117 O O . ASN A 1 135 ? -8.247 7.986 -14.141 1.00 96.38 135 ASN A O 1
ATOM 1121 N N . LEU A 1 136 ? -10.184 7.426 -13.165 1.00 95.31 136 LEU A N 1
ATOM 1122 C CA . LEU A 1 136 ? -10.406 6.233 -13.991 1.00 95.31 136 LEU A CA 1
ATOM 1123 C C . LEU A 1 136 ? -10.375 6.526 -15.499 1.00 95.31 136 LEU A C 1
ATOM 1125 O O . LEU A 1 136 ? -9.863 5.723 -16.266 1.00 95.31 136 LEU A O 1
ATOM 1129 N N . LEU A 1 137 ? -10.862 7.694 -15.926 1.00 95.25 137 LEU A N 1
ATOM 1130 C CA . LEU A 1 137 ? -10.863 8.096 -17.339 1.00 95.25 137 LEU A CA 1
ATOM 1131 C C . LEU A 1 137 ? -9.509 8.643 -17.830 1.00 95.25 137 LEU A C 1
ATOM 1133 O O . LEU A 1 137 ? -9.363 8.934 -19.015 1.00 95.25 137 LEU A O 1
ATOM 1137 N N . HIS A 1 138 ? -8.531 8.809 -16.935 1.00 95.06 138 HIS A N 1
ATOM 1138 C CA . HIS A 1 138 ? -7.193 9.323 -17.249 1.00 95.06 138 HIS A CA 1
ATOM 1139 C C . HIS A 1 138 ? -6.144 8.217 -17.414 1.00 95.06 138 HIS A C 1
ATOM 1141 O O . HIS A 1 138 ? -4.994 8.508 -17.744 1.00 95.06 138 HIS A O 1
ATOM 1147 N N . VAL A 1 139 ? -6.530 6.958 -17.211 1.00 94.50 139 VAL A N 1
ATOM 1148 C CA . VAL A 1 139 ? -5.661 5.787 -17.356 1.00 94.50 139 VAL A CA 1
ATOM 1149 C C . VAL A 1 139 ? -6.164 4.916 -18.501 1.00 94.50 139 VAL A C 1
ATOM 1151 O O . VAL A 1 139 ? -7.369 4.760 -18.679 1.00 94.50 139 VAL A O 1
ATOM 1154 N N . ALA A 1 140 ? -5.247 4.376 -19.303 1.00 95.06 140 ALA A N 1
ATOM 1155 C CA . ALA A 1 140 ? -5.592 3.592 -20.489 1.00 95.06 140 ALA A CA 1
ATOM 1156 C C . ALA A 1 140 ? -5.076 2.149 -20.427 1.00 95.06 140 ALA A C 1
ATOM 1158 O O . ALA A 1 140 ? -5.524 1.297 -21.196 1.00 95.06 140 ALA A O 1
ATOM 1159 N N . SER A 1 141 ? -4.110 1.854 -19.555 1.00 96.56 141 SER A N 1
ATOM 1160 C CA . SER A 1 141 ? -3.552 0.512 -19.452 1.00 96.56 141 SER A CA 1
ATOM 1161 C C . SER A 1 141 ? -4.506 -0.441 -18.718 1.00 96.56 141 SER A C 1
ATOM 1163 O O . SER A 1 141 ? -5.077 -0.080 -17.683 1.00 96.56 141 SER A O 1
ATOM 1165 N N . PRO A 1 142 ? -4.611 -1.709 -19.167 1.00 93.94 142 PRO A N 1
ATOM 1166 C CA . PRO A 1 142 ? -5.472 -2.696 -18.512 1.00 93.94 142 PRO A CA 1
ATOM 1167 C C . PRO A 1 142 ? -5.116 -2.947 -17.040 1.00 93.94 142 PRO A C 1
ATOM 1169 O O . PRO A 1 142 ? -5.982 -3.302 -16.242 1.00 93.94 142 PRO A O 1
ATOM 1172 N N . GLY A 1 143 ? -3.838 -2.800 -16.672 1.00 94.56 143 GLY A N 1
ATOM 1173 C CA . GLY A 1 143 ? -3.385 -2.968 -15.290 1.00 94.56 143 GLY A CA 1
ATOM 1174 C C . GLY A 1 143 ? -3.827 -1.820 -14.385 1.00 94.56 143 GLY A C 1
ATOM 1175 O O . GLY A 1 143 ? -4.266 -2.063 -13.261 1.00 94.56 143 GLY A O 1
ATOM 1176 N N . MET A 1 144 ? -3.763 -0.579 -14.876 1.00 95.50 144 MET A N 1
ATOM 1177 C CA . MET A 1 144 ? -4.151 0.586 -14.084 1.00 95.50 144 MET A CA 1
ATOM 1178 C C . MET A 1 144 ? -5.669 0.711 -13.947 1.00 95.50 144 MET A C 1
ATOM 1180 O O . MET A 1 144 ? -6.166 0.950 -12.846 1.00 95.50 144 MET A O 1
ATOM 1184 N N . GLU A 1 145 ? -6.410 0.448 -15.027 1.00 95.56 145 GLU A N 1
ATOM 1185 C CA . GLU A 1 145 ? -7.872 0.342 -14.985 1.00 95.56 145 GLU A CA 1
ATOM 1186 C C . GLU A 1 145 ? -8.304 -0.709 -13.953 1.00 95.56 145 GLU A C 1
ATOM 1188 O O . GLU A 1 145 ? -9.108 -0.427 -13.063 1.00 95.56 145 GLU A O 1
ATOM 1193 N N . ARG A 1 146 ? -7.695 -1.904 -13.999 1.00 95.81 146 ARG A N 1
ATOM 1194 C CA . ARG A 1 146 ? -7.950 -2.976 -13.028 1.00 95.81 146 ARG A CA 1
ATOM 1195 C C . ARG A 1 146 ? -7.696 -2.527 -11.594 1.00 95.81 146 ARG A C 1
ATOM 1197 O O . ARG A 1 146 ? -8.517 -2.825 -10.730 1.00 95.81 146 ARG A O 1
ATOM 1204 N N . LEU A 1 147 ? -6.578 -1.849 -11.322 1.00 95.44 147 LEU A N 1
ATOM 1205 C CA . LEU A 1 147 ? -6.267 -1.345 -9.983 1.00 95.44 147 LEU A CA 1
ATOM 1206 C C . LEU A 1 147 ? -7.363 -0.397 -9.484 1.00 95.44 147 LEU A C 1
ATOM 1208 O O . LEU A 1 147 ? -7.864 -0.582 -8.377 1.00 95.44 147 LEU A O 1
ATOM 1212 N N . PHE A 1 148 ? -7.737 0.604 -10.283 1.00 95.94 148 PHE A N 1
ATOM 1213 C CA . PHE A 1 148 ? -8.697 1.627 -9.861 1.00 95.94 148 PHE A CA 1
ATOM 1214 C C . PHE A 1 148 ? -10.098 1.047 -9.671 1.00 95.94 148 PHE A C 1
ATOM 1216 O O . PHE A 1 148 ? -10.725 1.296 -8.640 1.00 95.94 148 PHE A O 1
ATOM 1223 N N . VAL A 1 149 ? -10.553 0.199 -10.597 1.00 95.75 149 VAL A N 1
ATOM 1224 C CA . VAL A 1 149 ? -11.827 -0.521 -10.462 1.00 95.75 149 VAL A CA 1
ATOM 1225 C C . VAL A 1 149 ? -11.826 -1.393 -9.206 1.00 95.75 149 VAL A C 1
ATOM 1227 O O . VAL A 1 149 ? -12.787 -1.361 -8.440 1.00 95.75 149 VAL A O 1
ATOM 1230 N N . MET A 1 150 ? -10.738 -2.124 -8.949 1.00 95.31 150 MET A N 1
ATOM 1231 C CA . MET A 1 150 ? -10.616 -2.964 -7.756 1.00 95.31 150 MET A CA 1
ATOM 1232 C C . MET A 1 150 ? -10.676 -2.133 -6.469 1.00 95.31 150 MET A C 1
ATOM 1234 O O . MET A 1 150 ? -11.388 -2.509 -5.546 1.00 95.31 150 MET A O 1
ATOM 1238 N N . ILE A 1 151 ? -9.986 -0.989 -6.405 1.00 95.31 151 ILE A N 1
ATOM 1239 C CA . ILE A 1 151 ? -10.052 -0.076 -5.252 1.00 95.31 151 ILE A CA 1
ATOM 1240 C C . ILE A 1 151 ? -11.494 0.379 -5.003 1.00 95.31 151 ILE A C 1
ATOM 1242 O O . ILE A 1 151 ? -11.960 0.339 -3.867 1.00 95.31 151 ILE A O 1
ATOM 1246 N N . MET A 1 152 ? -12.209 0.796 -6.050 1.00 94.88 152 MET A N 1
ATOM 1247 C CA . MET A 1 152 ? -13.592 1.270 -5.932 1.00 94.88 152 MET A CA 1
ATOM 1248 C C . MET A 1 152 ? -14.557 0.168 -5.474 1.00 94.88 152 MET A C 1
ATOM 1250 O O . MET A 1 152 ? -15.457 0.434 -4.680 1.00 94.88 152 MET A O 1
ATOM 1254 N N . GLN A 1 153 ? -14.370 -1.064 -5.955 1.00 94.38 153 GLN A N 1
ATOM 1255 C CA . GLN A 1 153 ? -15.215 -2.208 -5.599 1.00 94.38 153 GLN A CA 1
ATOM 1256 C C . GLN A 1 153 ? -14.982 -2.682 -4.161 1.00 94.38 153 GLN A C 1
ATOM 1258 O O . GLN A 1 153 ? -15.944 -2.911 -3.425 1.00 94.38 153 GLN A O 1
ATOM 1263 N N . GLU A 1 154 ? -13.718 -2.807 -3.757 1.00 92.75 154 GLU A N 1
ATOM 1264 C CA . GLU A 1 154 ? -13.328 -3.293 -2.427 1.00 92.75 154 GLU A CA 1
ATOM 1265 C C . GLU A 1 154 ? -13.586 -2.245 -1.332 1.00 92.75 154 GLU A C 1
ATOM 1267 O O . GLU A 1 154 ? -13.893 -2.596 -0.197 1.00 92.75 154 GLU A O 1
ATOM 1272 N N . LEU A 1 155 ? -13.507 -0.950 -1.664 1.00 93.81 155 LEU A N 1
ATOM 1273 C CA . LEU A 1 155 ? -13.758 0.163 -0.738 1.00 93.81 155 LEU A CA 1
ATOM 1274 C C . LEU A 1 155 ? -15.115 0.840 -0.983 1.00 93.81 155 LEU A C 1
ATOM 1276 O O . LEU A 1 155 ? -15.235 2.059 -0.845 1.00 93.81 155 LEU A O 1
ATOM 1280 N N . ASN A 1 156 ? -16.136 0.072 -1.360 1.00 91.19 156 ASN A N 1
ATOM 1281 C CA . ASN A 1 156 ? -17.471 0.605 -1.635 1.00 91.19 156 ASN A CA 1
ATOM 1282 C C . ASN A 1 156 ? -18.126 1.272 -0.403 1.00 91.19 156 ASN A C 1
ATOM 1284 O O . ASN A 1 156 ? -17.705 1.082 0.741 1.00 91.19 156 ASN A O 1
ATOM 1288 N N . ASP A 1 157 ? -19.156 2.089 -0.637 1.00 90.31 157 ASP A N 1
ATOM 1289 C CA . ASP A 1 157 ? -19.776 2.891 0.428 1.00 90.31 157 ASP A CA 1
ATOM 1290 C C . ASP A 1 157 ? -20.435 2.042 1.512 1.00 90.31 157 ASP A C 1
ATOM 1292 O O . ASP A 1 157 ? -20.299 2.368 2.690 1.00 90.31 157 ASP A O 1
ATOM 1296 N N . GLU A 1 158 ? -21.067 0.930 1.130 1.00 91.81 158 GLU A N 1
ATOM 1297 C CA . GLU A 1 158 ? -21.705 -0.002 2.063 1.00 91.81 158 GLU A CA 1
ATOM 1298 C C . GLU A 1 158 ? -20.682 -0.573 3.055 1.00 91.81 158 GLU A C 1
ATOM 1300 O O . GLU A 1 158 ? -20.881 -0.516 4.268 1.00 91.81 158 GLU A O 1
ATOM 1305 N N . TYR A 1 159 ? -19.540 -1.049 2.558 1.00 90.69 159 TYR A N 1
ATOM 1306 C CA . TYR A 1 159 ? -18.454 -1.567 3.385 1.00 90.69 159 TYR A CA 1
ATOM 1307 C C . TYR A 1 159 ? -17.917 -0.509 4.357 1.00 90.69 159 TYR A C 1
ATOM 1309 O O . TYR A 1 159 ? -17.771 -0.767 5.557 1.00 90.69 159 TYR A O 1
ATOM 1317 N N . LEU A 1 160 ? -17.647 0.700 3.857 1.00 90.50 160 LEU A N 1
ATOM 1318 C CA . LEU A 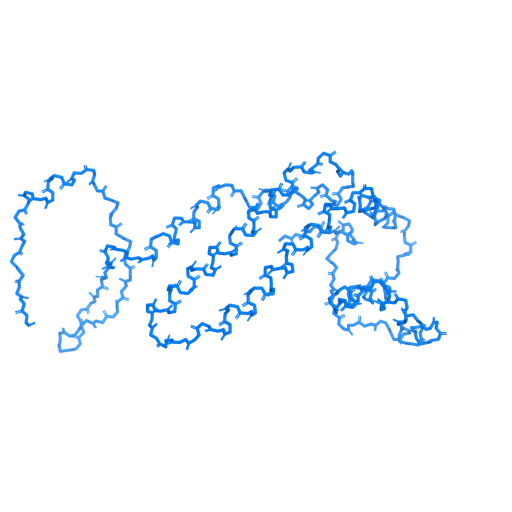1 160 ? -17.106 1.780 4.680 1.00 90.50 160 LEU A CA 1
ATOM 1319 C C . LEU A 1 160 ? -18.118 2.265 5.735 1.00 90.50 160 LEU A C 1
ATOM 1321 O O . LEU A 1 160 ? -17.716 2.644 6.837 1.00 90.50 160 LEU A O 1
ATOM 1325 N N . GLU A 1 161 ? -19.416 2.256 5.425 1.00 90.69 161 GLU A N 1
ATOM 1326 C CA . GLU A 1 161 ? -20.488 2.606 6.365 1.00 90.69 161 GLU A CA 1
ATOM 1327 C C . GLU A 1 161 ? -20.646 1.554 7.471 1.00 90.69 161 GLU A C 1
ATOM 1329 O O . GLU A 1 161 ? -20.758 1.911 8.647 1.00 90.69 161 GLU A O 1
ATOM 1334 N N . VAL A 1 162 ? -20.560 0.262 7.131 1.00 92.62 162 VAL A N 1
ATOM 1335 C CA . VAL A 1 162 ? -20.585 -0.835 8.114 1.00 92.62 162 VAL A CA 1
ATOM 1336 C C . VAL A 1 162 ? -19.453 -0.690 9.135 1.00 92.62 162 VAL A C 1
ATOM 1338 O O . VAL A 1 162 ? -19.676 -0.851 10.338 1.00 92.62 162 VAL A O 1
ATOM 1341 N N . ILE A 1 163 ? -18.240 -0.348 8.688 1.00 91.81 163 ILE A N 1
ATOM 1342 C CA . ILE A 1 163 ? -17.111 -0.103 9.597 1.00 91.81 163 ILE A CA 1
ATOM 1343 C C . ILE A 1 163 ? -17.390 1.096 10.504 1.00 91.81 163 ILE A C 1
ATOM 1345 O O . ILE A 1 163 ? -17.191 0.997 11.717 1.00 91.81 163 ILE A O 1
ATOM 1349 N N . GLU A 1 164 ? -17.866 2.214 9.952 1.00 91.31 164 GLU A N 1
ATOM 1350 C CA . GLU A 1 164 ? -18.127 3.418 10.746 1.00 91.31 164 GLU A CA 1
ATOM 1351 C C . GLU A 1 164 ? -19.212 3.175 11.807 1.00 91.31 164 GLU A C 1
ATOM 1353 O O . GLU A 1 164 ? -19.083 3.625 12.951 1.00 91.31 164 GLU A O 1
ATOM 1358 N N . GLU A 1 165 ? -20.246 2.397 11.479 1.00 89.81 165 GLU A N 1
ATOM 1359 C CA . GLU A 1 165 ? -21.276 2.001 12.438 1.00 89.81 165 GLU A CA 1
ATOM 1360 C C . GLU A 1 165 ? -20.700 1.128 13.563 1.00 89.81 165 GLU A C 1
ATOM 1362 O O . GLU A 1 165 ? -20.976 1.387 14.739 1.00 89.81 165 GLU A O 1
ATOM 1367 N N . HIS A 1 166 ? -19.846 0.150 13.249 1.00 88.88 166 HIS A N 1
ATOM 1368 C CA . HIS A 1 166 ? -19.162 -0.644 14.274 1.00 88.88 166 HIS A CA 1
ATOM 1369 C C . HIS A 1 166 ? -18.274 0.223 15.177 1.00 88.88 166 HIS A C 1
ATOM 1371 O O . HIS A 1 166 ? -18.342 0.109 16.405 1.00 88.88 166 HIS A O 1
ATOM 1377 N N . LEU A 1 167 ? -17.487 1.136 14.601 1.00 91.38 167 LEU A N 1
ATOM 1378 C CA . LEU A 1 167 ? -16.653 2.073 15.360 1.00 91.38 167 LEU A CA 1
ATOM 1379 C C . LEU A 1 167 ? -17.501 2.954 16.280 1.00 91.38 167 LEU A C 1
ATOM 1381 O O . LEU A 1 167 ? -17.151 3.160 17.444 1.00 91.38 167 LEU A O 1
ATOM 1385 N N . ARG A 1 168 ? -18.658 3.424 15.799 1.00 88.50 168 ARG A N 1
ATOM 1386 C CA . ARG A 1 168 ? -19.615 4.197 16.596 1.00 88.50 168 ARG A CA 1
ATOM 1387 C C . ARG A 1 168 ? -20.166 3.383 17.764 1.00 88.50 168 ARG A C 1
ATOM 1389 O O . ARG A 1 168 ? -20.205 3.903 18.882 1.00 88.50 168 ARG A O 1
ATOM 1396 N N . GLN A 1 169 ? -20.562 2.130 17.543 1.00 85.19 169 GLN A N 1
ATOM 1397 C CA . GLN A 1 169 ? -21.086 1.248 18.593 1.00 85.19 169 GLN A CA 1
ATOM 1398 C C . GLN A 1 169 ? -20.040 0.952 19.677 1.00 85.19 169 GLN A C 1
ATOM 1400 O O . GLN A 1 169 ? -20.360 1.002 20.866 1.00 85.19 169 GLN A O 1
ATOM 1405 N N . MET A 1 170 ? -18.779 0.743 19.286 1.00 87.44 170 MET A N 1
ATOM 1406 C CA . MET A 1 170 ? -17.676 0.461 20.213 1.00 87.44 170 MET A CA 1
ATOM 1407 C C . MET A 1 170 ? -17.281 1.651 21.099 1.00 87.44 170 MET A C 1
ATOM 1409 O O . MET A 1 170 ? -16.562 1.474 22.076 1.00 87.44 170 MET A O 1
ATOM 1413 N N . THR A 1 171 ? -17.778 2.865 20.835 1.00 84.81 171 THR A N 1
ATOM 1414 C CA . THR A 1 171 ? -17.555 4.001 21.751 1.00 84.81 171 THR A CA 1
ATOM 1415 C C . THR A 1 171 ? -18.285 3.859 23.090 1.00 84.81 171 THR A C 1
ATOM 1417 O O . THR A 1 171 ? -17.984 4.605 24.019 1.00 84.81 171 THR A O 1
ATOM 1420 N N . PHE A 1 172 ? -19.269 2.953 23.190 1.00 83.38 172 PHE A N 1
ATOM 1421 C CA . PHE A 1 172 ? -20.050 2.668 24.401 1.00 83.38 172 PHE A CA 1
ATOM 1422 C C . PHE A 1 172 ? -20.571 3.910 25.145 1.00 83.38 172 PHE A C 1
ATOM 1424 O O . PHE A 1 172 ? -20.718 3.898 26.366 1.00 83.38 172 PHE A O 1
ATOM 1431 N N . LYS A 1 173 ? -20.930 4.982 24.419 1.00 77.38 173 LYS A N 1
ATOM 1432 C CA . LYS A 1 173 ? -21.463 6.231 25.007 1.00 77.38 173 LYS A CA 1
ATOM 1433 C C . LYS A 1 173 ? -22.671 6.015 25.932 1.00 77.38 173 LYS A C 1
ATOM 1435 O O . LYS A 1 173 ? -22.925 6.839 26.801 1.00 77.38 173 LYS A O 1
ATOM 1440 N N . LYS A 1 174 ? -23.427 4.930 25.724 1.00 75.56 174 LYS A N 1
ATOM 1441 C CA . LYS A 1 174 ? -24.618 4.546 26.504 1.00 75.56 174 LYS A CA 1
ATOM 1442 C C . LYS A 1 174 ? -24.354 3.378 27.475 1.00 75.56 174 LYS A C 1
ATOM 1444 O O . LYS A 1 174 ? -25.306 2.796 27.987 1.00 75.56 174 LYS A O 1
ATOM 1449 N N . GLY A 1 175 ? -23.090 3.028 27.718 1.00 79.38 175 GLY A N 1
ATOM 1450 C CA . GLY A 1 175 ? -22.683 1.839 28.470 1.00 79.38 175 GLY A CA 1
ATOM 1451 C C . GLY A 1 175 ? -22.615 0.571 27.612 1.00 79.38 175 GLY A C 1
ATOM 1452 O O . GLY A 1 175 ? -22.758 0.618 26.389 1.00 79.38 175 GLY A O 1
ATOM 1453 N N . VAL A 1 176 ? -22.383 -0.567 28.269 1.00 83.50 176 VAL A N 1
ATOM 1454 C CA . VAL A 1 176 ? -22.291 -1.899 27.651 1.00 83.50 176 VAL A CA 1
ATOM 1455 C C . VAL A 1 176 ? -23.406 -2.806 28.161 1.00 83.50 176 VAL A C 1
ATOM 1457 O O . VAL A 1 176 ? -23.752 -2.764 29.341 1.00 83.50 176 VAL A O 1
ATOM 1460 N N . LEU A 1 177 ? -23.952 -3.652 27.286 1.00 84.19 177 LEU A N 1
ATOM 1461 C CA . LEU A 1 177 ? -24.831 -4.747 27.688 1.00 84.19 177 LEU A CA 1
ATOM 1462 C C . LEU A 1 177 ? -23.991 -6.020 27.808 1.00 84.19 177 LEU A C 1
ATOM 1464 O O . LEU A 1 177 ? -23.400 -6.472 26.829 1.00 84.19 177 LEU A O 1
ATOM 1468 N N . LEU A 1 178 ? -23.940 -6.597 29.006 1.00 87.06 178 LEU A N 1
ATOM 1469 C CA . LEU A 1 178 ? -23.198 -7.823 29.288 1.00 87.06 178 LEU A CA 1
ATOM 1470 C C . LEU A 1 178 ? -24.158 -8.898 29.789 1.00 87.06 178 LEU A C 1
ATOM 1472 O O . LEU A 1 178 ? -25.014 -8.630 30.629 1.00 87.06 178 LEU A O 1
ATOM 1476 N N . SER A 1 179 ? -23.991 -10.124 29.301 1.00 90.56 179 SER A N 1
ATOM 1477 C CA . SER A 1 179 ? -24.562 -11.307 29.951 1.00 90.56 179 SER A CA 1
ATOM 1478 C C . SER A 1 179 ? -23.456 -12.087 30.644 1.00 90.56 179 SER A C 1
ATOM 1480 O O . SER A 1 179 ? -22.378 -12.223 30.071 1.00 90.56 179 SER A O 1
ATOM 1482 N N . ALA A 1 180 ? -23.743 -12.646 31.812 1.00 93.12 180 ALA A N 1
ATOM 1483 C CA . ALA A 1 180 ? -22.857 -13.546 32.541 1.00 93.12 180 ALA A CA 1
ATOM 1484 C C . ALA A 1 180 ? -23.670 -14.729 33.081 1.00 93.12 180 ALA A C 1
ATOM 1486 O O . ALA A 1 180 ? -24.893 -14.633 33.217 1.00 93.12 180 ALA A O 1
ATOM 1487 N N . ARG A 1 181 ? -23.000 -15.835 33.401 1.00 92.81 181 ARG A N 1
ATOM 1488 C CA . ARG A 1 181 ? -23.586 -16.950 34.160 1.00 92.81 181 ARG A CA 1
ATOM 1489 C C . ARG A 1 181 ? -23.129 -16.882 35.617 1.00 92.81 181 ARG A C 1
ATOM 1491 O O . ARG A 1 181 ? -22.068 -16.332 35.901 1.00 92.81 181 ARG A O 1
ATOM 1498 N N . LEU A 1 182 ? -23.907 -17.459 36.528 1.00 94.38 182 LEU A N 1
ATOM 1499 C CA . LEU A 1 182 ? -23.508 -17.598 37.930 1.00 94.38 182 LEU A CA 1
ATOM 1500 C C . LEU A 1 182 ? -22.441 -18.690 38.066 1.00 94.38 182 LEU A C 1
ATOM 1502 O O . LEU A 1 182 ? -22.634 -19.820 37.615 1.00 94.38 182 LEU A O 1
ATOM 1506 N N . GLY A 1 183 ? -21.319 -18.321 38.670 1.00 91.69 183 GLY A N 1
ATOM 1507 C CA . GLY A 1 183 ? -20.213 -19.190 39.044 1.00 91.69 183 GLY A CA 1
ATOM 1508 C C . GLY A 1 183 ? -20.160 -19.457 40.546 1.00 91.69 183 GLY A C 1
ATOM 1509 O O . GLY A 1 183 ? -21.105 -19.178 41.294 1.00 91.69 183 GLY A O 1
ATOM 1510 N N . ALA A 1 184 ? -19.029 -19.992 41.007 1.00 91.56 184 ALA A N 1
ATOM 1511 C CA . ALA A 1 184 ? -18.837 -20.318 42.418 1.00 91.56 184 ALA A CA 1
ATOM 1512 C C . ALA A 1 184 ? -18.958 -19.066 43.312 1.00 91.56 184 ALA A C 1
ATOM 1514 O O . ALA A 1 184 ? -18.389 -18.010 43.026 1.00 91.56 184 ALA A O 1
ATOM 1515 N N . GLY A 1 185 ? -19.716 -19.184 44.408 1.00 91.62 185 GLY A N 1
ATOM 1516 C CA . GLY A 1 185 ? -19.951 -18.075 45.339 1.00 91.62 185 GLY A CA 1
ATOM 1517 C C . GLY A 1 185 ? -20.793 -16.932 44.758 1.00 91.62 185 GLY A C 1
ATOM 1518 O O . GLY A 1 185 ? -20.586 -15.785 45.145 1.00 91.62 185 GLY A O 1
ATOM 1519 N N . ASN A 1 186 ? -21.702 -17.223 43.817 1.00 88.69 186 ASN A N 1
ATOM 1520 C CA . ASN A 1 186 ? -22.564 -16.246 43.132 1.00 88.69 186 ASN A CA 1
ATOM 1521 C C . ASN A 1 186 ? -21.803 -15.139 42.378 1.00 88.69 186 ASN A C 1
ATOM 1523 O O . ASN A 1 186 ? -22.354 -14.074 42.100 1.00 88.69 186 ASN A O 1
ATOM 1527 N N . ARG A 1 187 ? -20.537 -15.377 42.023 1.00 89.44 187 ARG A N 1
ATOM 1528 C CA . ARG A 1 187 ? -19.769 -14.460 41.174 1.00 89.44 187 ARG A CA 1
ATOM 1529 C C . ARG A 1 187 ? -20.162 -14.653 39.714 1.00 89.44 187 ARG A C 1
ATOM 1531 O O . ARG A 1 187 ? -20.421 -15.773 39.286 1.00 89.44 187 ARG A O 1
ATOM 1538 N N . GLY A 1 188 ? -20.204 -13.570 38.944 1.00 90.19 188 GLY A N 1
ATOM 1539 C CA . GLY A 1 188 ? -20.429 -13.656 37.502 1.00 90.19 188 GLY A CA 1
ATOM 1540 C C . GLY A 1 188 ? -19.215 -14.250 36.786 1.00 90.19 188 GLY A C 1
ATOM 1541 O O . GLY A 1 188 ? -18.087 -13.813 37.008 1.00 90.19 188 GLY A O 1
ATOM 1542 N N . GLU A 1 189 ? -19.457 -15.215 35.907 1.00 90.50 189 GLU A N 1
ATOM 1543 C CA . GLU A 1 189 ? -18.476 -15.839 35.018 1.00 90.50 189 GLU A CA 1
ATOM 1544 C C . GLU A 1 189 ? -18.958 -15.793 33.561 1.00 90.50 189 GLU A C 1
ATOM 1546 O O . GLU A 1 189 ? -20.137 -15.560 33.290 1.00 90.50 189 GLU A O 1
ATOM 1551 N N . ALA A 1 190 ? -18.053 -16.066 32.612 1.00 90.75 190 ALA A N 1
ATOM 1552 C CA . ALA A 1 190 ? -18.354 -16.125 31.177 1.00 90.75 190 ALA A CA 1
ATOM 1553 C C . ALA A 1 190 ? -19.086 -14.868 30.659 1.00 90.75 190 ALA A C 1
ATOM 1555 O O . ALA A 1 190 ? -20.155 -14.956 30.055 1.00 90.75 190 ALA A O 1
ATOM 1556 N N . TYR A 1 191 ? -18.511 -13.691 30.927 1.00 89.75 191 TYR A N 1
ATOM 1557 C CA . TYR A 1 191 ? -19.037 -12.420 30.430 1.00 89.75 191 TYR A CA 1
ATOM 1558 C C . TYR A 1 191 ? -19.020 -12.391 28.898 1.00 89.75 191 TYR A C 1
ATOM 1560 O O . TYR A 1 191 ? -17.987 -12.622 28.274 1.00 89.75 191 TYR A O 1
ATOM 1568 N N . VAL A 1 192 ? -20.164 -12.064 28.299 1.00 90.06 192 VAL A N 1
ATOM 1569 C CA . VAL A 1 192 ? -20.338 -11.905 26.851 1.00 90.06 192 VAL A CA 1
ATOM 1570 C C . VAL A 1 192 ? -20.891 -10.516 26.572 1.00 90.06 192 VAL A C 1
ATOM 1572 O O . VAL A 1 192 ? -21.928 -10.138 27.125 1.00 90.06 192 VAL A O 1
ATOM 1575 N N . LEU A 1 193 ? -20.217 -9.778 25.689 1.00 86.00 193 LEU A N 1
ATOM 1576 C CA . LEU A 1 193 ? -20.706 -8.508 25.163 1.00 86.00 193 LEU A CA 1
ATOM 1577 C C . LEU A 1 193 ? -21.898 -8.755 24.239 1.00 86.00 193 LEU A C 1
ATOM 1579 O O . LEU A 1 193 ? -21.816 -9.525 23.284 1.00 86.00 193 LEU A O 1
ATOM 1583 N N . ARG A 1 194 ? -23.024 -8.114 24.545 1.00 83.44 194 ARG A N 1
ATOM 1584 C CA . ARG A 1 194 ? -24.260 -8.216 23.773 1.00 83.44 194 ARG A CA 1
ATOM 1585 C C . ARG A 1 194 ? -24.475 -6.942 22.980 1.00 83.44 194 ARG A C 1
ATOM 1587 O O . ARG A 1 194 ? -24.267 -5.840 23.487 1.00 83.44 194 ARG A O 1
ATOM 1594 N N . GLN A 1 195 ? -24.962 -7.103 21.755 1.00 76.31 195 GLN A N 1
ATOM 1595 C CA . GLN A 1 195 ? -25.453 -5.977 20.982 1.00 76.31 195 GLN A CA 1
ATOM 1596 C C . GLN A 1 195 ? -26.678 -5.391 21.706 1.00 76.31 195 GLN A C 1
ATOM 1598 O O . GLN A 1 195 ? -27.604 -6.142 22.035 1.00 76.31 195 GLN A O 1
ATOM 1603 N N . PRO A 1 196 ? -26.696 -4.082 22.009 1.00 68.12 196 PRO A N 1
ATOM 1604 C CA . PRO A 1 196 ? -27.881 -3.460 22.570 1.00 68.12 196 PRO A CA 1
ATOM 1605 C C . PRO A 1 196 ? -29.035 -3.616 21.578 1.00 68.12 196 PRO A C 1
ATOM 1607 O O . PRO A 1 196 ? -28.846 -3.438 20.375 1.00 68.12 196 PRO A O 1
ATOM 1610 N N . ALA A 1 197 ? -30.232 -3.938 22.075 1.00 65.12 197 ALA A N 1
ATOM 1611 C CA . ALA A 1 197 ? -31.422 -3.958 21.233 1.00 65.12 197 ALA A CA 1
ATOM 1612 C C . ALA A 1 197 ? -31.552 -2.607 20.513 1.00 65.12 197 ALA A C 1
ATOM 1614 O O . ALA A 1 197 ? -31.393 -1.560 21.155 1.00 65.12 197 ALA A O 1
ATOM 1615 N N . ALA A 1 198 ? -31.829 -2.636 19.203 1.00 59.91 198 ALA A N 1
ATOM 1616 C CA . ALA A 1 198 ? -32.089 -1.429 18.426 1.00 59.91 198 ALA A CA 1
ATOM 1617 C C . ALA A 1 198 ? -33.089 -0.565 19.199 1.00 59.91 198 ALA A C 1
ATOM 1619 O O . ALA A 1 198 ? -34.112 -1.074 19.668 1.00 59.91 198 ALA A O 1
ATOM 1620 N N . GLU A 1 199 ? -32.759 0.711 19.415 1.00 55.81 199 GLU A N 1
ATOM 1621 C CA . GLU A 1 199 ? -33.605 1.580 20.223 1.00 55.81 199 GLU A CA 1
ATOM 1622 C C . GLU A 1 199 ? -35.009 1.592 19.628 1.00 55.81 199 GLU A C 1
ATOM 1624 O O . GLU A 1 199 ? -35.249 2.141 18.553 1.00 55.81 199 GLU A O 1
ATOM 1629 N N . SER A 1 200 ? -35.960 0.969 20.330 1.00 49.69 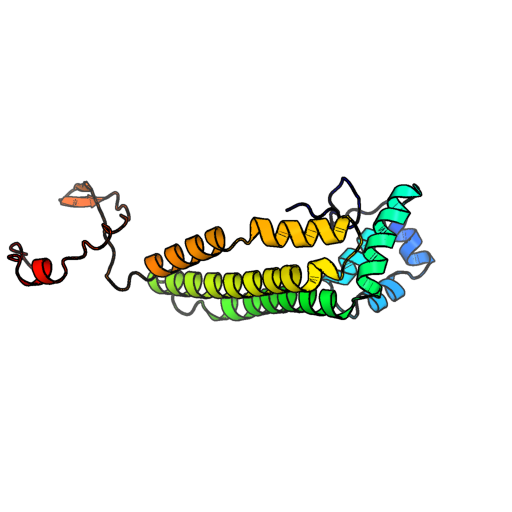200 SER A N 1
ATOM 1630 C CA . SER A 1 200 ? -37.364 1.127 19.991 1.00 49.69 200 SER A CA 1
ATOM 1631 C C . SER A 1 200 ? -37.641 2.629 20.011 1.00 49.69 200 SER A C 1
ATOM 1633 O O . SER A 1 200 ? -37.320 3.280 21.009 1.00 49.69 200 SER A O 1
ATOM 1635 N N . ARG A 1 201 ? -38.241 3.167 18.943 1.00 49.44 201 ARG A N 1
ATOM 1636 C CA . ARG A 1 201 ? -38.581 4.591 18.720 1.00 49.44 201 ARG A CA 1
ATOM 1637 C C . ARG A 1 201 ? -39.402 5.273 19.840 1.00 49.44 201 ARG A C 1
ATOM 1639 O O . ARG A 1 201 ? -39.787 6.427 19.713 1.00 49.44 201 ARG A O 1
ATOM 1646 N N . ASN A 1 202 ? -39.649 4.596 20.956 1.00 46.78 202 ASN A N 1
ATOM 1647 C CA . ASN A 1 202 ? -40.518 5.000 22.050 1.00 46.78 202 ASN A CA 1
ATOM 1648 C C . ASN A 1 202 ? -39.725 5.439 23.289 1.00 46.78 202 ASN A C 1
ATOM 1650 O O . ASN A 1 202 ? -39.936 4.925 24.388 1.00 46.78 202 ASN A O 1
ATOM 1654 N N . TRP A 1 203 ? -38.829 6.412 23.129 1.00 48.66 203 TRP A N 1
ATOM 1655 C CA . TRP A 1 203 ? -38.118 7.050 24.244 1.00 48.66 203 TRP A CA 1
ATOM 1656 C C . TRP A 1 203 ? -39.078 7.570 25.332 1.00 48.66 203 TRP A C 1
ATOM 1658 O O . TRP A 1 203 ? -38.799 7.429 26.521 1.00 48.66 203 TRP A O 1
ATOM 1668 N N . PHE A 1 204 ? -40.264 8.044 24.933 1.00 50.41 204 PHE A N 1
ATOM 1669 C CA . PHE A 1 204 ? -41.340 8.434 25.844 1.00 50.41 204 PHE A CA 1
ATOM 1670 C C . PHE A 1 204 ? -41.825 7.282 26.737 1.00 50.41 204 PHE A C 1
ATOM 1672 O O . PHE A 1 204 ? -41.963 7.466 27.942 1.00 50.41 204 PHE A O 1
ATOM 1679 N N . ARG A 1 205 ? -42.014 6.060 26.212 1.00 50.47 205 ARG A N 1
ATOM 1680 C CA . ARG A 1 205 ? -42.432 4.910 27.046 1.00 50.47 205 ARG A CA 1
ATOM 1681 C C . ARG A 1 205 ? -41.388 4.545 28.100 1.00 50.47 205 ARG A C 1
ATOM 1683 O O . ARG A 1 205 ? -41.764 4.066 29.161 1.00 50.47 205 ARG A O 1
ATOM 1690 N N . ARG A 1 206 ? -40.106 4.796 27.825 1.00 53.53 206 ARG A N 1
ATOM 1691 C CA . ARG A 1 206 ? -38.979 4.480 28.717 1.00 53.53 206 ARG A CA 1
ATOM 1692 C C . ARG A 1 206 ? -38.887 5.421 29.928 1.00 53.53 206 ARG A C 1
ATOM 1694 O O . ARG A 1 206 ? -38.395 5.010 30.973 1.00 53.53 206 ARG A O 1
ATOM 1701 N N . LEU A 1 207 ? -39.380 6.657 29.797 1.00 57.44 207 LEU A N 1
ATOM 1702 C CA . LEU A 1 207 ? -39.478 7.632 30.894 1.00 57.44 207 LEU A CA 1
ATOM 1703 C C . LEU A 1 207 ? -40.688 7.379 31.810 1.00 57.44 207 LEU A C 1
ATOM 1705 O O . LEU A 1 207 ? -40.621 7.693 32.994 1.00 57.44 207 LEU A O 1
ATOM 1709 N N . PHE A 1 208 ? -41.762 6.781 31.281 1.00 55.56 208 PHE A N 1
ATOM 1710 C CA . PHE A 1 208 ? -42.995 6.497 32.031 1.00 55.56 208 PHE A CA 1
ATOM 1711 C C . PHE A 1 208 ? -43.129 5.042 32.509 1.00 55.56 208 PHE A C 1
ATOM 1713 O O . PHE A 1 208 ? -44.055 4.717 33.251 1.00 55.56 208 PHE A O 1
ATOM 1720 N N . SER A 1 209 ? -42.221 4.147 32.117 1.00 53.09 209 SER A N 1
ATOM 1721 C CA . SER A 1 209 ? -42.187 2.776 32.626 1.00 53.09 209 SER A CA 1
ATOM 1722 C C . SER A 1 209 ? -41.605 2.730 34.041 1.00 53.09 209 SER A C 1
ATOM 1724 O O . SER A 1 209 ? -40.505 3.232 34.277 1.00 53.09 209 SER A O 1
ATOM 1726 N N . ARG A 1 210 ? -42.334 2.094 34.970 1.00 41.38 210 ARG A N 1
ATOM 1727 C CA . ARG A 1 210 ? -41.893 1.818 36.348 1.00 41.38 210 ARG A CA 1
ATOM 1728 C C . ARG A 1 210 ? -40.499 1.182 36.326 1.00 41.38 210 ARG A C 1
ATOM 1730 O O . ARG A 1 210 ? -40.322 0.110 35.750 1.00 41.38 210 ARG A O 1
ATOM 1737 N N . LYS A 1 211 ? -39.517 1.853 36.935 1.00 44.34 211 LYS A N 1
ATOM 1738 C CA . LYS A 1 211 ? -38.180 1.283 37.138 1.00 44.34 211 LYS A CA 1
ATOM 1739 C C . LYS A 1 211 ? -38.318 0.050 38.047 1.00 44.34 211 LYS A C 1
ATOM 1741 O O . LYS A 1 211 ? -38.983 0.176 39.076 1.00 44.34 211 LYS A O 1
ATOM 1746 N N . PRO A 1 212 ? -37.75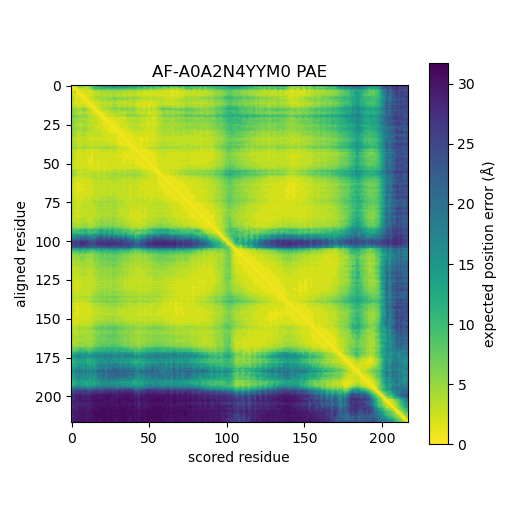5 -1.116 37.686 1.00 46.84 212 PRO A N 1
ATOM 1747 C CA . PRO A 1 212 ? -37.706 -2.250 38.598 1.00 46.84 212 PRO A CA 1
ATOM 1748 C C . PRO A 1 212 ? -36.862 -1.889 39.826 1.00 46.84 212 PRO A C 1
ATOM 1750 O O . PRO A 1 212 ? -35.941 -1.074 39.740 1.00 46.84 212 PRO A O 1
ATOM 1753 N N . GLU A 1 213 ? -37.220 -2.456 40.975 1.00 39.97 213 GLU A N 1
ATOM 1754 C CA . GLU A 1 213 ? -36.506 -2.240 42.231 1.00 39.97 213 GLU A CA 1
ATOM 1755 C C . GLU A 1 213 ? -35.061 -2.728 42.081 1.00 39.97 213 GLU A C 1
ATOM 1757 O O . GLU A 1 213 ? -34.801 -3.898 41.802 1.00 39.97 213 GLU A O 1
ATOM 1762 N N . HIS A 1 214 ? -34.116 -1.802 42.218 1.00 37.16 214 HIS A N 1
ATOM 1763 C CA . HIS A 1 214 ? -32.693 -2.097 42.213 1.00 37.16 214 HIS A CA 1
ATOM 1764 C C . HIS A 1 214 ? -32.167 -1.896 43.631 1.00 37.16 214 HIS A C 1
ATOM 1766 O O . HIS A 1 214 ? -32.311 -0.814 44.198 1.00 37.16 214 HIS A O 1
ATOM 1772 N N . TYR A 1 215 ? -31.558 -2.937 44.192 1.00 32.31 215 TYR A N 1
ATOM 1773 C CA . TYR A 1 215 ? -30.797 -2.840 45.430 1.00 32.31 215 TYR A CA 1
ATOM 1774 C C . TYR A 1 215 ? -29.378 -2.381 45.096 1.00 32.31 215 TYR A C 1
ATOM 1776 O O . TYR A 1 215 ? -28.688 -3.018 44.298 1.00 32.31 215 TYR A O 1
ATOM 1784 N N . THR A 1 216 ? -28.959 -1.275 45.700 1.00 28.69 216 THR A N 1
ATOM 1785 C CA . THR A 1 216 ? -27.561 -0.838 45.711 1.00 28.69 216 THR A CA 1
ATOM 1786 C C . THR A 1 216 ? -26.880 -1.494 46.909 1.00 28.69 216 THR A C 1
ATOM 1788 O O . THR A 1 216 ? -27.401 -1.399 48.021 1.00 28.69 216 THR A O 1
ATOM 1791 N N . VAL A 1 217 ? -25.746 -2.159 46.682 1.00 35.09 217 VAL A N 1
ATOM 1792 C CA . VAL A 1 217 ? -24.770 -2.490 47.734 1.00 35.09 217 VAL A CA 1
ATOM 1793 C C . VAL A 1 217 ? -23.682 -1.431 47.699 1.00 35.09 217 VAL A C 1
ATOM 1795 O O . VAL A 1 217 ? -23.267 -1.089 46.567 1.00 35.09 217 VAL A O 1
#

Radius of gyration: 26.41 Å; Cα contacts (8 Å, |Δi|>4): 148; chains: 1; bounding box: 73×34×74 Å

Solvent-accessible surface area (backbone atoms only — not comparable to full-atom values): 13017 Å² total; per-residue (Å²): 139,84,49,31,62,76,35,90,89,45,83,80,78,80,65,94,81,67,56,87,62,47,65,56,51,35,59,78,66,51,40,62,63,54,39,48,62,74,25,72,81,38,68,68,50,31,50,48,49,53,44,52,69,63,57,79,80,84,54,65,70,57,48,51,53,32,49,39,40,50,47,36,45,70,75,41,46,66,61,55,51,52,53,51,46,54,54,50,55,51,56,51,48,46,59,54,58,62,69,73,56,78,84,50,100,46,73,67,54,50,49,54,52,50,46,52,52,52,50,56,51,50,56,51,52,51,49,55,34,51,51,30,71,74,40,53,89,73,42,81,24,74,37,52,44,46,36,31,54,46,44,46,64,75,64,27,68,68,60,56,49,53,51,51,52,51,50,58,60,72,63,39,89,87,57,82,49,71,48,60,44,81,42,82,91,75,36,78,35,78,76,40,86,44,83,72,75,79,79,68,94,52,65,68,57,65,76,72,49,82,78,75,92,76,87,85,130

Mean predicted aligned error: 9.27 Å

Secondary structure (DSSP, 8-state):
----SSSSSS-----S---HHHHHHHHHTTHHHHHHHHHTT-HHHHHHHHHHHTS----HHHHHHHHHHHHHHHHSHHHHHHHHHHHHHHHHHHHHHHHTT-S--SHHHHHHHHHHHHHHHHHHHHHHHHHHHHHGGG--SHHHHHHHHHHHHHT-HHHHHHHHHHHHHHT-TT--EEEEEE-GGG-EEEEEEEPPPP--S-HHHHHHSPPPP----